Protein AF-A0A0D8XAH0-F1 (afdb_monomer_lite)

Secondary structure (DSSP, 8-state):
-EEEE---SS--HHHHHHHHH-SEEEEEEETT-HHHHHHHHTTHHHHHT-TTS-EEEEEE-S------------------------S---------HHHHHHHHHHHHHHHHHHHHHHHHHHH-TTEEEEEE-TTS---HHHHHHHHHHHHHHHHHHHHHHHHHHHHHTTSS----------------------------PEEEEEE-

pLDDT: mean 71.22, std 20.68, range [33.22, 94.81]

Structure (mmCIF, N/CA/C/O backbone):
data_AF-A0A0D8XAH0-F1
#
_entry.id   AF-A0A0D8XAH0-F1
#
loop_
_atom_site.group_PDB
_atom_site.id
_atom_site.type_symbol
_atom_site.label_atom_id
_atom_site.label_alt_id
_atom_site.label_comp_id
_atom_site.label_asym_id
_atom_site.label_entity_id
_atom_site.label_seq_id
_atom_site.pdbx_PDB_ins_code
_atom_site.Cartn_x
_atom_site.Cartn_y
_atom_site.Cartn_z
_atom_site.occupancy
_atom_site.B_iso_or_equiv
_atom_site.auth_seq_id
_atom_site.auth_comp_id
_atom_site.auth_asym_id
_atom_site.auth_atom_id
_atom_site.pdbx_PDB_model_num
ATOM 1 N N . MET A 1 1 ? -9.488 -14.985 10.250 1.00 76.44 1 MET A N 1
ATOM 2 C CA . MET A 1 1 ? -9.512 -15.114 8.773 1.00 76.44 1 MET A CA 1
ATOM 3 C C . MET A 1 1 ? -9.290 -13.726 8.185 1.00 76.44 1 MET A C 1
ATOM 5 O O . MET A 1 1 ? -9.798 -12.781 8.774 1.00 76.44 1 MET A O 1
ATOM 9 N N . LEU A 1 2 ? -8.493 -13.575 7.124 1.00 85.94 2 LEU A N 1
ATOM 10 C CA . LEU A 1 2 ? -8.283 -12.280 6.461 1.00 85.94 2 LEU A CA 1
ATOM 11 C C . LEU A 1 2 ? -9.232 -12.158 5.266 1.00 85.94 2 LEU A C 1
ATOM 13 O O . LEU A 1 2 ? -9.410 -13.122 4.528 1.00 85.94 2 LEU A O 1
ATOM 17 N N . GLU A 1 3 ? -9.839 -10.991 5.102 1.00 89.94 3 GLU A N 1
ATOM 18 C CA . GLU A 1 3 ? -10.652 -10.631 3.941 1.00 89.94 3 GLU A CA 1
ATOM 19 C C . GLU A 1 3 ? -9.976 -9.448 3.252 1.00 89.94 3 GLU A C 1
ATOM 21 O O . GLU A 1 3 ? -9.801 -8.402 3.876 1.00 89.94 3 GLU A O 1
ATOM 26 N N . PHE A 1 4 ? -9.567 -9.624 1.998 1.00 89.69 4 PHE A N 1
ATOM 27 C CA . PHE A 1 4 ? -8.935 -8.574 1.204 1.00 89.69 4 PHE A CA 1
ATOM 28 C C . PHE A 1 4 ? -9.983 -7.885 0.334 1.00 89.69 4 PHE A C 1
ATOM 30 O O . PHE A 1 4 ? -10.864 -8.535 -0.228 1.00 89.69 4 PHE A O 1
ATOM 37 N N . THR A 1 5 ? -9.915 -6.563 0.242 1.00 90.88 5 THR A N 1
ATOM 38 C CA . THR A 1 5 ? -10.800 -5.769 -0.611 1.00 90.88 5 THR A CA 1
ATOM 39 C C . THR A 1 5 ? -9.984 -4.705 -1.316 1.00 90.88 5 THR A C 1
ATOM 41 O O . THR A 1 5 ? -9.283 -3.942 -0.651 1.00 90.88 5 THR A O 1
ATOM 44 N N . ASP A 1 6 ? -10.132 -4.631 -2.636 1.00 91.19 6 ASP A N 1
ATOM 45 C CA . ASP A 1 6 ? -9.548 -3.578 -3.456 1.00 91.19 6 ASP A CA 1
ATOM 46 C C . ASP A 1 6 ? -10.643 -2.652 -4.005 1.00 91.19 6 ASP A C 1
ATOM 48 O O . ASP A 1 6 ? -11.434 -3.065 -4.857 1.00 91.19 6 ASP A O 1
ATOM 52 N N . PRO A 1 7 ? -10.764 -1.420 -3.479 1.00 88.00 7 PRO A N 1
ATOM 53 C CA . PRO A 1 7 ? -11.704 -0.436 -3.998 1.00 88.00 7 PRO A CA 1
ATOM 54 C C . PRO A 1 7 ? -11.197 0.329 -5.234 1.00 88.00 7 PRO A C 1
ATOM 56 O O . PRO A 1 7 ? -11.950 1.142 -5.779 1.00 88.00 7 PRO A O 1
ATOM 59 N N . GLY A 1 8 ? -9.943 0.125 -5.640 1.00 87.81 8 GLY A N 1
ATOM 60 C CA . GLY A 1 8 ? -9.269 0.849 -6.709 1.00 87.81 8 GLY A CA 1
ATOM 61 C C . GLY A 1 8 ? -8.897 2.299 -6.370 1.00 87.81 8 GLY A C 1
ATOM 62 O O . GLY A 1 8 ? -9.165 2.833 -5.288 1.00 87.81 8 GLY A O 1
ATOM 63 N N . LEU A 1 9 ? -8.292 2.965 -7.357 1.00 85.38 9 LEU A N 1
ATOM 64 C CA . LEU A 1 9 ? -7.761 4.330 -7.247 1.00 85.38 9 LEU A CA 1
ATOM 65 C C . LEU A 1 9 ? -8.795 5.431 -7.519 1.00 85.38 9 LEU A C 1
ATOM 67 O O . LEU A 1 9 ? -8.534 6.599 -7.246 1.00 85.38 9 LEU A O 1
ATOM 71 N N . SER A 1 10 ? -9.981 5.109 -8.038 1.00 85.62 10 SER A N 1
ATOM 72 C CA . SER A 1 10 ? -11.004 6.121 -8.334 1.00 85.62 10 SER A CA 1
ATOM 73 C C . SER A 1 10 ? -11.645 6.680 -7.062 1.00 85.62 10 SER A C 1
ATOM 75 O O . SER A 1 10 ? -12.028 5.929 -6.163 1.00 85.62 10 SER A O 1
ATOM 77 N N . ARG A 1 11 ? -11.824 8.008 -6.998 1.00 84.62 11 ARG A N 1
ATOM 78 C CA . ARG A 1 11 ? -12.497 8.683 -5.875 1.00 84.62 11 ARG A CA 1
ATOM 79 C C . ARG A 1 11 ? -13.990 8.379 -5.880 1.00 84.62 11 ARG A C 1
ATOM 81 O O . ARG A 1 11 ? -14.790 9.107 -6.457 1.00 84.62 11 ARG A O 1
ATOM 88 N N . THR A 1 12 ? -14.353 7.279 -5.231 1.00 86.12 12 THR A N 1
ATOM 89 C CA . THR A 1 12 ? -15.733 6.813 -5.090 1.00 86.12 12 THR A CA 1
ATOM 90 C C . THR A 1 12 ? -16.115 6.705 -3.618 1.00 86.12 12 THR A C 1
ATOM 92 O O . THR A 1 12 ? -15.276 6.435 -2.758 1.00 86.12 12 THR A O 1
ATOM 95 N N . GLY A 1 13 ? -17.411 6.830 -3.316 1.00 85.88 13 GLY A N 1
ATOM 96 C CA . GLY A 1 13 ? -17.909 6.565 -1.962 1.00 85.88 13 GLY A CA 1
ATOM 97 C C . GLY A 1 13 ? -17.633 5.125 -1.502 1.00 85.88 13 GLY A C 1
ATOM 98 O O . GLY A 1 13 ? -17.452 4.881 -0.312 1.00 85.88 13 GLY A O 1
ATOM 99 N N . GLY A 1 14 ? -17.535 4.173 -2.438 1.00 87.19 14 GLY A N 1
ATOM 100 C CA . GLY A 1 14 ? -17.134 2.794 -2.151 1.00 87.19 14 GLY A CA 1
ATOM 101 C C . GLY A 1 14 ? -15.717 2.704 -1.581 1.00 87.19 14 GLY A C 1
ATOM 102 O O . GLY A 1 14 ? -15.515 2.031 -0.570 1.00 87.19 14 GLY A O 1
ATOM 103 N N . ARG A 1 15 ? -14.768 3.449 -2.161 1.00 89.06 15 ARG A N 1
ATOM 104 C CA . ARG A 1 15 ? -13.378 3.528 -1.693 1.00 89.06 15 ARG A CA 1
ATOM 105 C C . ARG A 1 15 ? -13.271 4.062 -0.281 1.00 89.06 15 ARG A C 1
ATOM 107 O O . ARG A 1 15 ? -12.693 3.401 0.581 1.00 89.06 15 ARG A O 1
ATOM 114 N N . GLU A 1 16 ? -13.901 5.201 -0.015 1.00 87.81 16 GLU A N 1
ATOM 115 C CA . GLU A 1 16 ? -13.926 5.761 1.334 1.00 87.81 16 GLU A CA 1
ATOM 116 C C . GLU A 1 16 ? -14.496 4.764 2.347 1.00 87.81 16 GLU A C 1
ATOM 118 O O . GLU A 1 16 ? -13.976 4.623 3.453 1.00 87.81 16 GLU A O 1
ATOM 123 N N . MET A 1 17 ? -15.563 4.049 1.981 1.00 87.31 17 MET A N 1
ATOM 124 C CA . MET A 1 17 ? -16.203 3.074 2.862 1.00 87.31 17 MET A CA 1
ATOM 125 C C . MET A 1 17 ? -15.346 1.826 3.090 1.00 87.31 17 MET A C 1
ATOM 127 O O . MET A 1 17 ? -15.331 1.314 4.213 1.00 87.31 17 MET A O 1
ATOM 131 N N . ALA A 1 18 ? -14.620 1.351 2.077 1.00 89.38 18 ALA A N 1
ATOM 132 C CA . ALA A 1 18 ? -13.669 0.250 2.207 1.00 89.38 18 ALA A CA 1
ATOM 133 C C . ALA A 1 18 ? -12.524 0.631 3.158 1.00 89.38 18 ALA A C 1
ATOM 135 O O . ALA A 1 18 ? -12.297 -0.060 4.155 1.00 89.38 18 ALA A O 1
ATOM 136 N N . ILE A 1 19 ? -11.907 1.799 2.940 1.00 88.75 19 ILE A N 1
ATOM 137 C CA . ILE A 1 19 ? -10.852 2.338 3.808 1.00 88.75 19 ILE A CA 1
ATOM 138 C C . ILE A 1 19 ? -11.380 2.523 5.233 1.00 88.75 19 ILE A C 1
ATOM 140 O O . ILE A 1 19 ? -10.748 2.071 6.187 1.00 88.75 19 ILE A O 1
ATOM 144 N N . LYS A 1 20 ? -12.576 3.103 5.418 1.00 87.31 20 LYS A N 1
ATOM 145 C CA . LYS A 1 20 ? -13.205 3.306 6.739 1.00 87.31 20 LYS A CA 1
ATOM 146 C C . LYS A 1 20 ? -13.470 1.991 7.477 1.00 87.31 20 LYS A C 1
ATOM 148 O O . LYS A 1 20 ? -13.306 1.944 8.696 1.00 87.31 20 LYS A O 1
ATOM 153 N N . ARG A 1 21 ? -13.819 0.910 6.776 1.00 87.94 21 ARG A N 1
ATOM 154 C CA . ARG A 1 21 ? -14.158 -0.393 7.382 1.00 87.94 21 ARG A CA 1
ATOM 155 C C . ARG A 1 21 ? -12.976 -1.336 7.594 1.00 87.94 21 ARG A C 1
ATOM 157 O O . ARG A 1 21 ? -13.143 -2.317 8.310 1.00 87.94 21 ARG A O 1
ATOM 164 N N . ALA A 1 22 ? -11.824 -1.061 6.994 1.00 90.50 22 ALA A N 1
ATOM 165 C CA . ALA A 1 22 ? -10.663 -1.936 7.102 1.00 90.50 22 ALA A CA 1
ATOM 166 C C . ALA A 1 22 ? -10.017 -1.926 8.501 1.00 90.50 22 ALA A C 1
ATOM 168 O O . ALA A 1 22 ? -10.048 -0.932 9.220 1.00 90.50 22 ALA A O 1
ATOM 169 N N . ASP A 1 23 ? -9.401 -3.027 8.898 1.00 90.62 23 ASP A N 1
ATOM 170 C CA . ASP A 1 23 ? -8.561 -3.117 10.092 1.00 90.62 23 ASP A CA 1
ATOM 171 C C . ASP A 1 23 ? -7.092 -2.780 9.793 1.00 90.62 23 ASP A C 1
ATOM 173 O O . ASP A 1 23 ? -6.336 -2.491 10.718 1.00 90.62 23 ASP A O 1
ATOM 177 N N . LEU A 1 24 ? -6.693 -2.817 8.518 1.00 92.12 24 LEU A N 1
ATOM 178 C CA . LEU A 1 24 ? -5.374 -2.446 8.005 1.00 92.12 24 LEU A CA 1
ATOM 179 C C . LEU A 1 24 ? -5.494 -2.014 6.537 1.00 92.12 24 LEU A C 1
ATOM 181 O O . LEU A 1 24 ? -6.322 -2.566 5.810 1.00 92.12 24 LEU A O 1
ATOM 185 N N . ALA A 1 25 ? -4.660 -1.071 6.093 1.00 93.00 25 ALA A N 1
ATOM 186 C CA . ALA A 1 25 ? -4.507 -0.759 4.672 1.00 93.00 25 ALA A CA 1
ATOM 187 C C . ALA A 1 25 ? -3.089 -1.059 4.172 1.00 93.00 25 ALA A C 1
ATOM 189 O O . ALA A 1 25 ? -2.100 -0.746 4.839 1.00 93.00 25 ALA A O 1
ATOM 190 N N . LEU A 1 26 ? -3.025 -1.668 2.992 1.00 94.12 26 LEU A N 1
ATOM 191 C CA . LEU A 1 26 ? -1.829 -1.913 2.202 1.00 94.12 26 LEU A CA 1
ATOM 192 C C . LEU A 1 26 ? -1.935 -1.069 0.933 1.00 94.12 26 LEU A C 1
ATOM 194 O O . LEU A 1 26 ? -2.906 -1.198 0.188 1.00 94.12 26 LEU A O 1
ATOM 198 N N . LEU A 1 27 ? -0.953 -0.208 0.709 1.00 93.88 27 LEU A N 1
ATOM 199 C CA . LEU A 1 27 ? -0.839 0.614 -0.488 1.00 93.88 27 LEU A CA 1
ATOM 200 C C . LEU A 1 27 ? 0.337 0.085 -1.300 1.00 93.88 27 LEU A C 1
ATOM 202 O O . LEU A 1 27 ? 1.438 0.037 -0.763 1.00 93.88 27 LEU A O 1
ATOM 206 N N . PHE A 1 28 ? 0.124 -0.316 -2.545 1.00 93.38 28 PHE A N 1
ATOM 207 C CA . PHE A 1 28 ? 1.161 -0.862 -3.414 1.00 93.38 28 PHE A CA 1
ATOM 208 C C . PHE A 1 28 ? 1.472 0.114 -4.538 1.00 93.38 28 PHE A C 1
ATOM 210 O O . PHE A 1 28 ? 0.568 0.703 -5.119 1.00 93.38 28 PHE A O 1
ATOM 217 N N . TYR A 1 29 ? 2.752 0.275 -4.842 1.00 93.44 29 TYR A N 1
ATOM 218 C CA . TYR A 1 29 ? 3.205 0.994 -6.025 1.00 93.44 29 TYR A CA 1
ATOM 219 C C . TYR A 1 29 ? 4.462 0.331 -6.582 1.00 93.44 29 TYR A C 1
ATOM 221 O O . TYR A 1 29 ? 5.189 -0.346 -5.851 1.00 93.44 29 TYR A O 1
ATOM 229 N N . SER A 1 30 ? 4.729 0.541 -7.868 1.00 91.12 30 SER A N 1
ATOM 230 C CA . SER A 1 30 ? 5.942 0.043 -8.512 1.00 91.12 30 SER A CA 1
ATOM 231 C C . SER A 1 30 ? 7.066 1.065 -8.375 1.00 91.12 30 SER A C 1
ATOM 233 O O . SER A 1 30 ? 6.877 2.248 -8.669 1.00 91.12 30 SER A O 1
ATOM 235 N N . ALA A 1 31 ? 8.260 0.610 -7.993 1.00 90.00 31 ALA A N 1
ATOM 236 C CA . ALA A 1 31 ? 9.471 1.424 -8.021 1.00 90.00 31 ALA A CA 1
ATOM 237 C C . ALA A 1 31 ? 9.746 1.965 -9.432 1.00 90.00 31 ALA A C 1
ATOM 239 O O . ALA A 1 31 ? 10.256 3.066 -9.586 1.00 90.00 31 ALA A O 1
ATOM 240 N N . LEU A 1 32 ? 9.368 1.224 -10.472 1.00 86.12 32 LEU A N 1
ATOM 241 C CA . LEU A 1 32 ? 9.659 1.580 -11.860 1.00 86.12 32 LEU A CA 1
ATOM 242 C C . LEU A 1 32 ? 8.687 2.608 -12.443 1.00 86.12 32 LEU A C 1
ATOM 244 O O . LEU A 1 32 ? 8.928 3.133 -13.526 1.00 86.12 32 LEU A O 1
ATOM 248 N N . SER A 1 33 ? 7.593 2.906 -11.739 1.00 86.38 33 SER A N 1
ATOM 249 C CA . SER A 1 33 ? 6.578 3.852 -12.189 1.00 86.38 33 SER A CA 1
ATOM 250 C C . SER A 1 33 ? 6.285 4.871 -11.100 1.00 86.38 33 SER A C 1
ATOM 252 O O . SER A 1 33 ? 5.434 4.663 -10.233 1.00 86.38 33 SER A O 1
ATOM 254 N N . LEU A 1 34 ? 6.935 6.033 -11.175 1.00 88.12 34 LEU A N 1
ATOM 255 C CA . LEU A 1 34 ? 6.660 7.137 -10.251 1.00 88.12 34 LEU A CA 1
ATOM 256 C C . LEU A 1 34 ? 5.190 7.594 -10.311 1.00 88.12 34 LEU A C 1
ATOM 258 O O . LEU A 1 34 ? 4.616 8.017 -9.309 1.00 88.12 34 LEU A O 1
ATOM 262 N N . SER A 1 35 ? 4.550 7.443 -11.472 1.00 88.75 35 SER A N 1
ATOM 263 C CA . SER A 1 35 ? 3.118 7.692 -11.656 1.00 88.75 35 SER A CA 1
ATOM 264 C C . SER A 1 35 ? 2.258 6.861 -10.701 1.00 88.75 35 SER A C 1
ATOM 266 O O . SER A 1 35 ? 1.300 7.389 -10.141 1.00 88.75 35 SER A O 1
ATOM 268 N N . SER A 1 36 ? 2.621 5.595 -10.452 1.00 90.19 36 SER A N 1
ATOM 269 C CA . SER A 1 36 ? 1.893 4.735 -9.507 1.00 90.19 36 SER A CA 1
ATOM 270 C C . SER A 1 36 ? 1.932 5.290 -8.076 1.00 90.19 36 SER A C 1
ATOM 272 O O . SER A 1 36 ? 0.898 5.366 -7.410 1.00 90.19 36 SER A O 1
ATOM 274 N N . LEU A 1 37 ? 3.080 5.823 -7.640 1.00 91.81 37 LEU A N 1
ATOM 275 C CA . LEU A 1 37 ? 3.198 6.521 -6.358 1.00 91.81 37 LEU A CA 1
ATOM 276 C C . LEU A 1 37 ? 2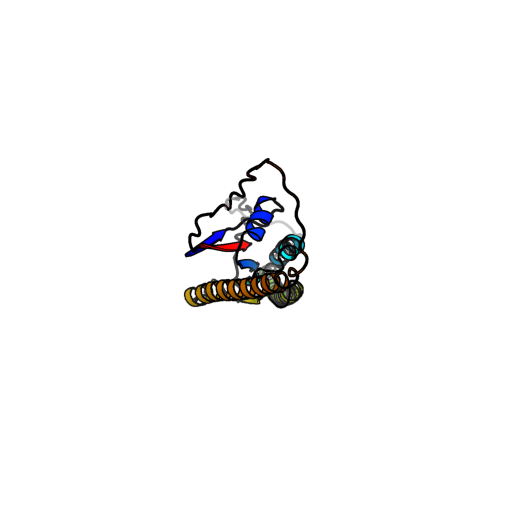.335 7.792 -6.323 1.00 91.81 37 LEU A C 1
ATOM 278 O O . LEU A 1 37 ? 1.637 8.043 -5.339 1.00 91.81 37 LEU A O 1
ATOM 282 N N . HIS A 1 38 ? 2.345 8.591 -7.392 1.00 92.00 38 HIS A N 1
ATOM 283 C CA . HIS A 1 38 ? 1.518 9.797 -7.477 1.00 92.00 38 HIS A CA 1
ATOM 284 C C . HIS A 1 38 ? 0.017 9.491 -7.441 1.00 92.00 38 HIS A C 1
ATOM 286 O O . HIS A 1 38 ? -0.743 10.231 -6.813 1.00 92.00 38 HIS A O 1
ATOM 292 N N . HIS A 1 39 ? -0.428 8.386 -8.043 1.00 90.75 39 HIS A N 1
ATOM 293 C CA . HIS A 1 39 ? -1.819 7.954 -7.939 1.00 90.75 39 HIS A CA 1
ATOM 294 C C . HIS A 1 39 ? -2.202 7.622 -6.496 1.00 90.75 39 HIS A C 1
ATOM 296 O O . HIS A 1 39 ? -3.249 8.078 -6.028 1.00 90.75 39 HIS A O 1
ATOM 302 N N . LEU A 1 40 ? -1.342 6.921 -5.752 1.00 91.31 40 LEU A N 1
ATOM 303 C CA . LEU A 1 40 ? -1.576 6.666 -4.330 1.00 91.31 40 LEU A CA 1
ATOM 304 C C . LEU A 1 40 ? -1.608 7.951 -3.495 1.00 91.31 40 LEU A C 1
ATOM 306 O O . LEU A 1 40 ? -2.406 8.055 -2.565 1.00 91.31 40 LEU A O 1
ATOM 310 N N . GLN A 1 41 ? -0.793 8.954 -3.826 1.00 91.69 41 GLN A N 1
ATOM 311 C CA . GLN A 1 41 ? -0.783 10.236 -3.110 1.00 91.69 41 GLN A CA 1
ATOM 312 C C . GLN A 1 41 ? -2.139 10.955 -3.155 1.00 91.69 41 GLN A C 1
ATOM 314 O O . GLN A 1 41 ? -2.477 11.679 -2.217 1.00 91.69 41 GLN A O 1
ATOM 319 N N . THR A 1 42 ? -2.969 10.700 -4.174 1.00 90.12 42 THR A N 1
ATOM 320 C CA . THR A 1 42 ? -4.346 11.228 -4.234 1.00 90.12 42 THR A CA 1
ATOM 321 C C . THR A 1 42 ? -5.253 10.697 -3.116 1.00 90.12 42 THR A C 1
ATOM 323 O O . THR A 1 42 ? -6.281 11.300 -2.812 1.00 90.12 42 THR A O 1
ATOM 326 N N . LEU A 1 43 ? -4.870 9.590 -2.471 1.00 88.12 43 LEU A N 1
ATOM 327 C CA . LEU A 1 43 ? -5.598 8.963 -1.366 1.00 88.12 43 LEU A CA 1
ATOM 328 C C . LEU A 1 43 ? -5.322 9.629 -0.018 1.00 88.12 43 LEU A C 1
ATOM 330 O O . LEU A 1 43 ? -5.941 9.255 0.975 1.00 88.12 43 LEU A O 1
ATOM 334 N N . LYS A 1 44 ? -4.400 10.597 0.041 1.00 88.75 44 LYS A N 1
ATOM 335 C CA . LYS A 1 44 ? -3.977 11.241 1.289 1.00 88.75 44 LYS A CA 1
ATOM 336 C C . LYS A 1 44 ? -5.164 11.741 2.120 1.00 88.75 44 LYS A C 1
ATOM 338 O O . LYS A 1 44 ? -5.234 11.427 3.303 1.00 88.75 44 LYS A O 1
ATOM 343 N N . GLU A 1 45 ? -6.130 12.415 1.493 1.00 87.19 45 GLU A N 1
ATOM 344 C CA . GLU A 1 45 ? -7.348 12.899 2.167 1.00 87.19 45 GLU A CA 1
ATOM 345 C C . GLU A 1 45 ? -8.163 11.753 2.798 1.00 87.19 45 GLU A C 1
ATOM 347 O O . GLU A 1 45 ? -8.637 11.862 3.930 1.00 87.19 45 GLU A O 1
ATOM 352 N N . ASP A 1 46 ? -8.297 10.626 2.093 1.00 86.31 46 ASP A N 1
ATOM 353 C CA . ASP A 1 46 ? -9.073 9.472 2.561 1.00 86.31 46 ASP A CA 1
ATOM 354 C C . ASP A 1 46 ? -8.384 8.749 3.728 1.00 86.31 46 ASP A C 1
ATOM 356 O O . ASP A 1 46 ? -9.051 8.224 4.625 1.00 86.31 46 ASP A O 1
ATOM 360 N N . LEU A 1 47 ? -7.049 8.735 3.725 1.00 86.88 47 LEU A N 1
ATOM 361 C CA . LEU A 1 47 ? -6.218 8.115 4.756 1.00 86.88 47 LEU A CA 1
ATOM 362 C C . LEU A 1 47 ? -6.134 8.981 6.021 1.00 86.88 47 LEU A C 1
ATOM 364 O O . LEU A 1 47 ? -6.227 8.452 7.130 1.00 86.88 47 LEU A O 1
ATOM 368 N N . GLU A 1 48 ? -6.043 10.305 5.876 1.00 82.69 48 GLU A N 1
ATOM 369 C CA . GLU A 1 48 ? -6.029 11.256 6.998 1.00 82.69 48 GLU A CA 1
ATOM 370 C C . GLU A 1 48 ? -7.316 11.196 7.831 1.00 82.69 48 GLU A C 1
ATOM 372 O O . GLU A 1 48 ? -7.280 11.328 9.057 1.00 82.69 48 GLU A O 1
ATOM 377 N N . MET A 1 49 ? -8.458 10.898 7.200 1.00 73.62 49 MET A N 1
ATOM 378 C CA . MET A 1 49 ? -9.726 10.693 7.907 1.00 73.62 49 MET A CA 1
ATOM 379 C C . MET A 1 49 ? -9.700 9.500 8.882 1.00 73.62 49 MET A C 1
ATOM 381 O O . MET A 1 49 ? -10.605 9.372 9.714 1.00 73.62 49 MET A O 1
ATOM 385 N N . LYS A 1 50 ? -8.685 8.625 8.823 1.00 72.12 50 LYS A N 1
ATOM 386 C CA . LYS A 1 50 ? -8.607 7.407 9.634 1.00 72.12 50 LYS A CA 1
ATOM 387 C C . LYS A 1 50 ? -7.298 7.276 10.418 1.00 72.12 50 LYS A C 1
ATOM 389 O O . LYS A 1 50 ? -6.477 6.400 10.182 1.00 72.12 50 LYS A O 1
ATOM 394 N N . ILE A 1 51 ? -7.206 8.049 11.496 1.00 66.38 51 ILE A N 1
ATOM 395 C CA . ILE A 1 51 ? -6.046 8.124 12.410 1.00 66.38 51 ILE A CA 1
ATOM 396 C C . ILE A 1 51 ? -5.761 6.809 13.188 1.00 66.38 51 ILE A C 1
ATOM 398 O O . ILE A 1 51 ? -4.730 6.669 13.842 1.00 66.38 51 ILE A O 1
ATOM 402 N N . HIS A 1 52 ? -6.660 5.818 13.172 1.00 75.12 52 HIS A N 1
ATOM 403 C CA . HIS A 1 52 ? -6.608 4.665 14.091 1.00 75.12 52 HIS A CA 1
ATOM 404 C C . HIS A 1 52 ? -6.429 3.297 13.426 1.00 75.12 52 HIS A C 1
ATOM 406 O O . HIS A 1 52 ? -6.812 2.282 14.016 1.00 75.12 52 HIS A O 1
ATOM 412 N N . MET A 1 53 ? -5.853 3.258 12.227 1.00 86.69 53 MET A N 1
ATOM 413 C CA . MET A 1 53 ? -5.613 2.026 11.481 1.00 86.69 53 MET A CA 1
ATOM 414 C C . MET A 1 53 ? -4.130 1.905 11.094 1.00 86.69 53 MET A C 1
ATOM 416 O O . MET A 1 53 ? -3.562 2.900 10.648 1.00 86.69 53 MET A O 1
ATOM 420 N N . PRO A 1 54 ? -3.501 0.723 11.239 1.00 90.62 54 PRO A N 1
ATOM 421 C CA . PRO A 1 54 ? -2.175 0.478 10.684 1.00 90.62 54 PRO A CA 1
ATOM 422 C C . PRO A 1 54 ? -2.174 0.670 9.168 1.00 90.62 54 PRO A C 1
ATOM 424 O O . PRO A 1 54 ? -3.065 0.174 8.469 1.00 90.62 54 PRO A O 1
ATOM 427 N N . LEU A 1 55 ? -1.139 1.344 8.679 1.00 92.75 55 LEU A N 1
ATOM 428 C CA . LEU A 1 55 ? -0.910 1.584 7.263 1.00 92.75 55 LEU A CA 1
ATOM 429 C C . LEU A 1 55 ? 0.431 0.977 6.863 1.00 92.75 55 LEU A C 1
ATOM 431 O O . LEU A 1 55 ? 1.409 1.094 7.603 1.00 92.75 55 LEU A O 1
ATOM 435 N N . ARG A 1 56 ? 0.483 0.330 5.700 1.00 94.12 56 ARG A N 1
ATOM 436 C CA . ARG A 1 56 ? 1.748 -0.089 5.096 1.00 94.12 56 ARG A CA 1
ATOM 437 C C . ARG A 1 56 ? 1.814 0.382 3.658 1.00 94.12 56 ARG A C 1
ATOM 439 O O . ARG A 1 56 ? 0.877 0.149 2.897 1.00 94.12 56 ARG A O 1
ATOM 446 N N . LEU A 1 57 ? 2.924 1.012 3.311 1.00 94.81 57 LEU A N 1
ATOM 447 C CA . LEU A 1 57 ? 3.257 1.380 1.947 1.00 94.81 57 LEU A CA 1
ATOM 448 C C . LEU A 1 57 ? 4.272 0.369 1.419 1.00 94.81 57 LEU A C 1
ATOM 450 O O . LEU A 1 57 ? 5.362 0.235 1.970 1.00 94.81 57 LEU A O 1
ATOM 454 N N . VAL A 1 58 ? 3.888 -0.348 0.375 1.00 94.12 58 VAL A N 1
ATOM 455 C CA . VAL A 1 58 ? 4.646 -1.421 -0.251 1.00 94.12 58 VAL A CA 1
ATOM 456 C C . VAL A 1 58 ? 5.137 -0.939 -1.611 1.00 94.12 58 VAL A C 1
ATOM 458 O O . VAL A 1 58 ? 4.346 -0.563 -2.471 1.00 94.12 58 VAL A O 1
ATOM 461 N N . CYS A 1 59 ? 6.450 -0.937 -1.784 1.00 93.50 59 CYS A N 1
ATOM 462 C CA . CYS A 1 59 ? 7.128 -0.659 -3.037 1.00 93.50 59 CYS A CA 1
ATOM 463 C C . CYS A 1 59 ? 7.542 -1.986 -3.668 1.00 93.50 59 CYS A C 1
ATOM 465 O O . CYS A 1 59 ? 8.348 -2.702 -3.072 1.00 93.50 59 CYS A O 1
ATOM 467 N N . ASP A 1 60 ? 6.998 -2.313 -4.837 1.00 92.25 60 ASP A N 1
ATOM 468 C CA . ASP A 1 60 ? 7.459 -3.453 -5.625 1.00 92.25 60 ASP A CA 1
ATOM 469 C C . ASP A 1 60 ? 8.586 -3.010 -6.564 1.00 92.25 60 ASP A C 1
ATOM 471 O O . ASP A 1 60 ? 8.394 -2.114 -7.388 1.00 92.25 60 ASP A O 1
ATOM 475 N N . ILE A 1 61 ? 9.770 -3.600 -6.412 1.00 89.69 61 ILE A N 1
ATOM 476 C CA . ILE A 1 61 ? 10.947 -3.295 -7.242 1.00 89.69 61 ILE A CA 1
ATOM 477 C C . ILE A 1 61 ? 10.992 -4.093 -8.542 1.00 89.69 61 ILE A C 1
ATOM 479 O O . ILE A 1 61 ? 11.880 -3.862 -9.362 1.00 89.69 61 ILE A O 1
ATOM 483 N N . ASP A 1 62 ? 10.058 -5.015 -8.742 1.00 84.69 62 ASP A N 1
ATOM 484 C CA . ASP A 1 62 ? 10.077 -5.861 -9.919 1.00 84.69 62 ASP A CA 1
ATOM 485 C C . ASP A 1 62 ? 9.648 -5.158 -11.201 1.00 84.69 62 ASP A C 1
ATOM 487 O O . ASP A 1 62 ? 8.765 -4.297 -11.232 1.00 84.69 62 ASP A O 1
ATOM 491 N N . GLU A 1 63 ? 10.273 -5.603 -12.291 1.00 65.31 63 GLU A N 1
ATOM 492 C CA . GLU A 1 63 ? 9.927 -5.223 -13.651 1.00 65.31 63 GLU A CA 1
ATOM 493 C C . GLU A 1 63 ? 8.656 -5.939 -14.084 1.00 65.31 63 GLU A C 1
ATOM 495 O O . GLU A 1 63 ? 8.677 -7.045 -14.625 1.00 65.31 63 GLU A O 1
ATOM 500 N N . VAL A 1 64 ? 7.522 -5.282 -13.844 1.00 59.69 64 VAL A N 1
ATOM 501 C CA 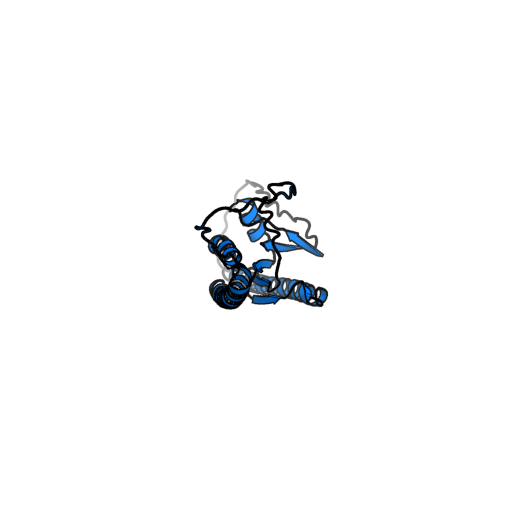. VAL A 1 64 ? 6.320 -5.563 -14.619 1.00 59.69 64 VAL A CA 1
ATOM 502 C C . VAL A 1 64 ? 6.608 -5.026 -16.013 1.00 59.69 64 VAL A C 1
ATOM 504 O O . VAL A 1 64 ? 6.568 -3.819 -16.249 1.00 59.69 64 VAL A O 1
ATOM 507 N N . ILE A 1 65 ? 6.958 -5.927 -16.930 1.00 54.03 65 ILE A N 1
ATOM 508 C CA . ILE A 1 65 ? 6.841 -5.653 -18.358 1.00 54.03 65 ILE A CA 1
ATOM 509 C C . ILE A 1 65 ? 5.341 -5.470 -18.574 1.00 54.03 65 ILE A C 1
ATOM 511 O O . ILE A 1 65 ? 4.608 -6.436 -18.773 1.00 54.03 65 ILE A O 1
ATOM 515 N N . GLU A 1 66 ? 4.855 -4.241 -18.427 1.00 49.19 66 GLU A N 1
ATOM 516 C CA . GLU A 1 66 ? 3.621 -3.872 -19.089 1.00 49.19 66 GLU A CA 1
ATOM 517 C C . GLU A 1 66 ? 3.939 -4.069 -20.566 1.00 49.19 66 GLU A C 1
ATOM 519 O O . GLU A 1 66 ? 4.747 -3.338 -21.148 1.00 49.19 66 GLU A O 1
ATOM 524 N N . ASP A 1 67 ? 3.401 -5.150 -21.131 1.00 43.66 67 ASP A N 1
ATOM 525 C CA . ASP A 1 67 ? 3.250 -5.283 -22.565 1.00 43.66 67 ASP A CA 1
ATOM 526 C C . ASP A 1 67 ? 2.435 -4.059 -22.977 1.00 43.66 67 ASP A C 1
ATOM 528 O O . ASP A 1 67 ? 1.204 -4.074 -22.971 1.00 43.66 67 ASP A O 1
ATOM 532 N N . GLU A 1 68 ? 3.122 -2.951 -23.255 1.00 48.22 68 GLU A N 1
ATOM 533 C CA . GLU A 1 68 ? 2.553 -1.880 -24.037 1.00 48.22 68 GLU A CA 1
ATOM 534 C C . GLU A 1 68 ? 2.230 -2.535 -25.372 1.00 48.22 68 GLU A C 1
ATOM 536 O O . GLU A 1 68 ? 3.076 -2.692 -26.257 1.00 48.22 68 GLU A O 1
ATOM 541 N N . GLU A 1 69 ? 0.988 -3.003 -25.458 1.00 48.62 69 GLU A N 1
ATOM 542 C CA . GLU A 1 69 ? 0.280 -3.398 -26.655 1.00 48.62 69 GLU A CA 1
ATOM 543 C C . GLU A 1 69 ? 0.103 -2.133 -27.503 1.00 48.62 69 GLU A C 1
ATOM 545 O O . GLU A 1 69 ? -0.996 -1.662 -27.780 1.00 48.62 69 GLU A O 1
ATOM 550 N N . ASP A 1 70 ? 1.225 -1.546 -27.912 1.00 44.25 70 ASP A N 1
ATOM 551 C CA . ASP A 1 70 ? 1.274 -0.559 -28.963 1.00 44.25 70 ASP A CA 1
ATOM 552 C C . ASP A 1 70 ? 1.141 -1.367 -30.255 1.00 44.25 70 ASP A C 1
ATOM 554 O O . ASP A 1 70 ? 2.102 -1.823 -30.886 1.00 44.25 70 ASP A O 1
ATOM 558 N N . GLY A 1 71 ? -0.125 -1.657 -30.565 1.00 48.75 71 GLY A N 1
ATOM 559 C CA . GLY A 1 71 ? -0.598 -2.264 -31.792 1.00 48.75 71 GLY A CA 1
ATOM 560 C C . GLY A 1 71 ? -0.068 -1.496 -32.997 1.00 48.75 71 GLY A C 1
ATOM 561 O O . GLY A 1 71 ? -0.699 -0.581 -33.514 1.00 48.75 71 GLY A O 1
ATOM 562 N N . GLY A 1 72 ? 1.108 -1.908 -33.456 1.00 42.69 72 GLY A N 1
ATOM 563 C CA . GLY A 1 72 ? 1.800 -1.353 -34.609 1.00 42.69 72 GLY A CA 1
ATOM 564 C C . GLY A 1 72 ? 2.348 -2.426 -35.542 1.00 42.69 72 GLY A C 1
ATOM 565 O O . GLY A 1 72 ? 3.265 -2.145 -36.306 1.00 42.69 72 GLY A O 1
ATOM 566 N N . SER A 1 73 ? 1.802 -3.648 -35.523 1.00 44.50 73 SER A N 1
ATOM 567 C CA . SER A 1 73 ? 2.007 -4.610 -36.614 1.00 44.50 73 SER A CA 1
ATOM 568 C C . SER A 1 73 ? 1.157 -4.183 -37.813 1.00 44.50 73 SER A C 1
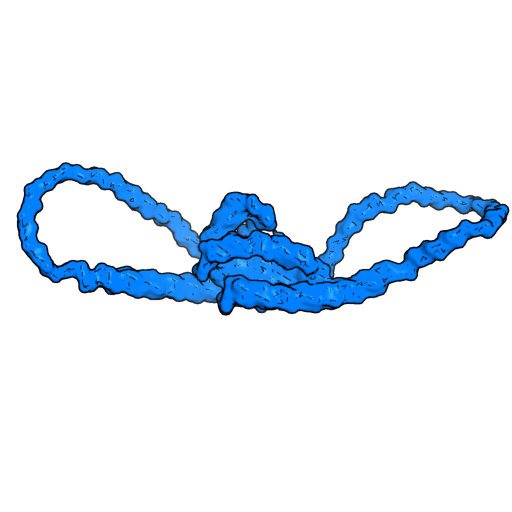ATOM 570 O O . SER A 1 73 ? 0.131 -4.777 -38.143 1.00 44.50 73 SER A O 1
ATOM 572 N N . THR A 1 74 ? 1.564 -3.091 -38.461 1.00 42.59 74 THR A N 1
ATOM 573 C CA . THR A 1 74 ? 1.175 -2.867 -39.850 1.00 42.59 74 THR A CA 1
ATOM 574 C C . THR A 1 74 ? 1.988 -3.846 -40.676 1.00 42.59 74 THR A C 1
ATOM 576 O O . THR A 1 74 ? 3.176 -3.662 -40.932 1.00 42.59 74 THR A O 1
ATOM 579 N N . GLY A 1 75 ? 1.334 -4.950 -41.032 1.00 52.41 75 GLY A N 1
ATOM 580 C CA . GLY A 1 75 ? 1.866 -5.896 -41.987 1.00 52.41 75 GLY A CA 1
ATOM 581 C C . GLY A 1 75 ? 2.268 -5.172 -43.263 1.00 52.41 75 GLY A C 1
ATOM 582 O O . GLY A 1 75 ? 1.446 -4.509 -43.890 1.00 52.41 75 GLY A O 1
ATOM 583 N N . ILE A 1 76 ? 3.519 -5.343 -43.671 1.00 41.66 76 ILE A N 1
ATOM 584 C CA . ILE A 1 76 ? 3.881 -5.224 -45.073 1.00 41.66 76 ILE A CA 1
ATOM 585 C C . ILE A 1 76 ? 4.726 -6.430 -45.460 1.00 41.66 76 ILE A C 1
ATOM 587 O O . ILE A 1 76 ? 5.783 -6.719 -44.903 1.00 41.66 76 ILE A O 1
ATOM 591 N N . SER A 1 77 ? 4.139 -7.166 -46.394 1.00 42.38 77 SER A N 1
ATOM 592 C CA . SER A 1 77 ? 4.664 -8.315 -47.106 1.00 42.38 77 SER A CA 1
ATOM 593 C C . SER A 1 77 ? 6.099 -8.099 -47.570 1.00 42.38 77 SER A C 1
ATOM 595 O O . SER A 1 77 ? 6.440 -7.057 -48.129 1.00 42.38 77 SER A O 1
ATOM 597 N N . SER A 1 78 ? 6.911 -9.142 -47.432 1.00 46.75 78 SER A N 1
ATOM 598 C CA . SER A 1 78 ? 8.124 -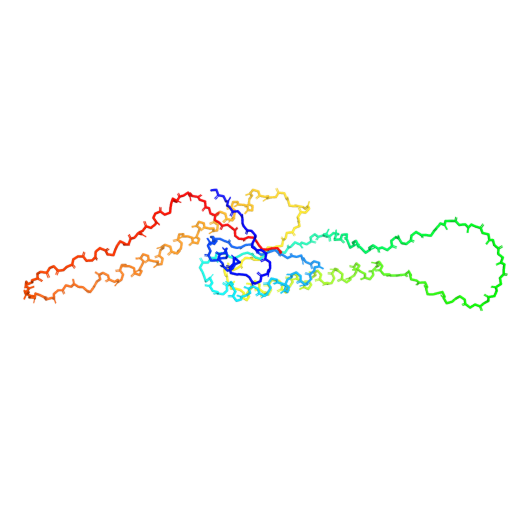9.311 -48.218 1.00 46.75 78 SER A CA 1
ATOM 599 C C . SER A 1 78 ? 7.780 -9.256 -49.708 1.00 46.75 78 SER A C 1
ATOM 601 O O . SER A 1 78 ? 6.957 -10.041 -50.175 1.00 46.75 78 SER A O 1
ATOM 603 N N . VAL A 1 79 ? 8.427 -8.362 -50.451 1.00 40.66 79 VAL A N 1
ATOM 604 C CA . VAL A 1 79 ? 8.686 -8.553 -51.881 1.00 40.66 79 VAL A CA 1
ATOM 605 C C . VAL A 1 79 ? 10.022 -7.900 -52.208 1.00 40.66 79 VAL A C 1
ATOM 607 O O . VAL A 1 79 ? 10.230 -6.705 -52.021 1.00 40.66 79 VAL A O 1
ATOM 610 N N . SER A 1 80 ? 10.954 -8.749 -52.613 1.00 50.41 80 SER A N 1
ATOM 611 C CA . SER A 1 80 ? 12.257 -8.424 -53.164 1.00 50.41 80 SER A CA 1
ATOM 612 C C . SER A 1 80 ? 12.112 -8.024 -54.627 1.00 50.41 80 SER A C 1
ATOM 614 O O . SER A 1 80 ? 11.630 -8.840 -55.403 1.00 50.41 80 SER A O 1
ATOM 616 N N . GLU A 1 81 ? 12.596 -6.845 -55.010 1.00 51.62 81 GLU A N 1
ATOM 617 C CA . GLU A 1 81 ? 13.071 -6.558 -56.369 1.00 51.62 81 GLU A CA 1
ATOM 618 C C . GLU A 1 81 ? 13.891 -5.262 -56.340 1.00 51.62 81 GLU A C 1
ATOM 620 O O . GLU A 1 81 ? 13.465 -4.244 -55.794 1.00 51.62 81 GLU A O 1
ATOM 625 N N . GLY A 1 82 ? 15.131 -5.343 -56.822 1.00 56.22 82 GLY A N 1
ATOM 626 C CA . GLY A 1 82 ? 16.068 -4.228 -56.846 1.00 56.22 82 GLY A CA 1
ATOM 627 C C . GLY A 1 82 ? 15.878 -3.354 -58.075 1.00 56.22 82 GLY A C 1
ATOM 628 O O . GLY A 1 82 ? 15.528 -3.866 -59.125 1.00 56.22 82 GLY A O 1
ATOM 629 N N . TYR A 1 83 ? 16.171 -2.063 -57.942 1.00 41.66 83 TYR A N 1
ATOM 630 C CA . TYR A 1 83 ? 16.739 -1.220 -58.994 1.00 41.66 83 TYR A CA 1
ATOM 631 C C . TYR A 1 83 ? 17.395 -0.004 -58.321 1.00 41.66 83 TYR A C 1
ATOM 633 O O . TYR A 1 83 ? 16.882 0.555 -57.352 1.00 41.66 83 TYR A O 1
ATOM 641 N N . GLU A 1 84 ? 18.587 0.326 -58.799 1.00 68.50 84 GLU A N 1
ATOM 642 C CA . GLU A 1 84 ? 19.441 1.433 -58.377 1.00 68.50 84 GLU A CA 1
ATOM 643 C C . GLU A 1 84 ? 18.756 2.774 -58.672 1.00 68.50 84 GLU A C 1
ATOM 645 O O . GLU A 1 84 ? 18.213 2.913 -59.764 1.00 68.50 84 GLU A O 1
ATOM 650 N N . SER A 1 85 ? 18.792 3.744 -57.745 1.00 44.56 85 SER A N 1
ATOM 651 C CA . SER A 1 85 ? 18.896 5.193 -58.026 1.00 44.56 85 SER A CA 1
ATOM 652 C C . SER A 1 85 ? 18.866 6.038 -56.746 1.00 44.56 85 SER A C 1
ATOM 654 O O . SER A 1 85 ? 17.915 5.998 -55.970 1.00 44.56 85 SER A O 1
ATOM 656 N N . ASP A 1 86 ? 19.917 6.838 -56.631 1.00 40.41 86 ASP A N 1
ATOM 657 C CA . ASP A 1 86 ? 20.003 8.180 -56.063 1.00 40.41 86 ASP A CA 1
ATOM 658 C C . ASP A 1 86 ? 19.875 8.493 -54.565 1.00 40.41 86 ASP A C 1
ATOM 660 O O . ASP A 1 86 ? 19.080 7.984 -53.774 1.00 40.41 86 ASP A O 1
ATOM 664 N N . THR A 1 87 ? 20.781 9.407 -54.234 1.00 54.75 87 THR A N 1
ATOM 665 C CA . THR A 1 87 ? 21.158 10.010 -52.970 1.00 54.75 87 THR A CA 1
ATOM 666 C C . THR A 1 87 ? 20.054 10.887 -52.402 1.00 54.75 87 THR A C 1
ATOM 668 O O . THR A 1 87 ? 19.708 11.900 -52.993 1.00 54.75 87 THR A O 1
ATOM 671 N N . ASP A 1 88 ? 19.520 10.476 -51.255 1.00 45.25 88 ASP A N 1
ATOM 672 C CA . ASP A 1 88 ? 19.256 11.302 -50.063 1.00 45.25 88 ASP A CA 1
ATOM 673 C C . ASP A 1 88 ? 18.393 10.476 -49.105 1.00 45.25 88 ASP A C 1
ATOM 675 O O . ASP A 1 88 ? 17.237 10.766 -48.796 1.00 45.25 88 ASP A O 1
ATOM 679 N N . ARG A 1 89 ? 18.961 9.356 -48.644 1.00 43.50 89 ARG A N 1
ATOM 680 C CA . ARG A 1 89 ? 18.364 8.598 -47.549 1.00 43.50 89 ARG A CA 1
ATOM 681 C C . ARG A 1 89 ? 18.778 9.255 -46.249 1.00 43.50 89 ARG A C 1
ATOM 683 O O . ARG A 1 89 ? 19.872 9.005 -45.740 1.00 43.50 89 ARG A O 1
ATOM 690 N N . ASP A 1 90 ? 17.860 10.063 -45.732 1.00 44.31 90 ASP A N 1
ATOM 691 C CA . ASP A 1 90 ? 17.770 10.491 -44.342 1.00 44.31 90 ASP A CA 1
ATOM 692 C C . ASP A 1 90 ? 17.820 9.235 -43.455 1.00 44.31 90 ASP A C 1
ATOM 694 O O . ASP A 1 90 ? 16.823 8.598 -43.109 1.00 44.31 90 ASP A O 1
ATOM 698 N N . SER A 1 91 ? 19.045 8.799 -43.183 1.00 44.91 91 SER A N 1
ATOM 699 C CA . SER A 1 91 ? 19.362 7.613 -42.409 1.00 44.91 91 SER A CA 1
ATOM 700 C C . SER A 1 91 ? 19.255 8.006 -40.948 1.00 44.91 91 SER A C 1
ATOM 702 O O . SER A 1 91 ? 20.247 8.017 -40.220 1.00 44.91 91 SER A O 1
ATOM 704 N N . ARG A 1 92 ? 18.042 8.349 -40.495 1.00 46.94 92 ARG A N 1
ATOM 705 C CA . ARG A 1 92 ? 17.733 8.379 -39.065 1.00 46.94 92 ARG A CA 1
ATOM 706 C C . ARG A 1 92 ? 17.747 6.946 -38.573 1.00 46.94 92 ARG A C 1
ATOM 708 O O . ARG A 1 92 ? 16.724 6.279 -38.442 1.00 46.94 92 ARG A O 1
ATOM 715 N N . ILE A 1 93 ? 18.962 6.481 -38.325 1.00 50.62 93 ILE A N 1
ATOM 716 C CA . ILE A 1 93 ? 19.295 5.294 -37.566 1.00 50.62 93 ILE A CA 1
ATOM 717 C C . ILE A 1 93 ? 18.621 5.465 -36.196 1.00 50.62 93 ILE A C 1
ATOM 719 O O . ILE A 1 93 ? 19.195 6.012 -35.260 1.00 50.62 93 ILE A O 1
ATOM 723 N N . ARG A 1 94 ? 17.366 5.015 -36.065 1.00 56.69 94 ARG A N 1
ATOM 724 C CA . ARG A 1 94 ? 16.700 4.781 -34.776 1.00 56.69 94 ARG A CA 1
ATOM 725 C C . ARG A 1 94 ? 17.302 3.519 -34.149 1.00 56.69 94 ARG A C 1
ATOM 727 O O . ARG A 1 94 ? 16.642 2.502 -33.987 1.00 56.69 94 ARG A O 1
ATOM 734 N N . ARG A 1 95 ? 18.591 3.570 -33.819 1.00 55.88 95 ARG A N 1
ATOM 735 C CA . ARG A 1 95 ? 19.249 2.614 -32.923 1.00 55.88 95 ARG A CA 1
ATOM 736 C C . ARG A 1 95 ? 19.752 3.399 -31.725 1.00 55.88 95 ARG A C 1
ATOM 738 O O . ARG A 1 95 ? 20.894 3.822 -31.769 1.00 55.88 95 ARG A O 1
ATOM 745 N N . HIS A 1 96 ? 18.913 3.614 -30.707 1.00 47.84 96 HIS A N 1
ATOM 746 C CA . HIS A 1 96 ? 19.405 3.739 -29.321 1.00 47.84 96 HIS A CA 1
ATOM 747 C C . HIS A 1 96 ? 18.352 3.812 -28.195 1.00 47.84 96 HIS A C 1
ATOM 749 O O . HIS A 1 96 ? 18.740 3.974 -27.044 1.00 47.84 96 HIS A O 1
ATOM 755 N N . ASN A 1 97 ? 17.051 3.609 -28.438 1.00 55.75 97 ASN A N 1
ATOM 756 C CA . ASN A 1 97 ? 16.055 3.755 -27.358 1.00 55.75 97 ASN A CA 1
ATOM 757 C C . ASN A 1 97 ? 16.115 2.663 -26.270 1.00 55.75 97 ASN A C 1
ATOM 759 O O . ASN A 1 97 ? 15.466 2.806 -25.243 1.00 55.75 97 ASN A O 1
ATOM 763 N N . SER A 1 98 ? 16.852 1.567 -26.473 1.00 59.44 98 SER A N 1
ATOM 764 C CA . SER A 1 98 ? 16.877 0.454 -25.513 1.00 59.44 98 SER A CA 1
ATOM 765 C C . SER A 1 98 ? 17.763 0.753 -24.297 1.00 59.44 98 SER A C 1
ATOM 767 O O . SER A 1 98 ? 17.298 0.637 -23.171 1.00 59.44 98 SER A O 1
ATOM 769 N N . MET A 1 99 ? 18.998 1.232 -24.489 1.00 51.94 99 MET A N 1
ATOM 770 C CA . MET A 1 99 ? 19.901 1.528 -23.363 1.00 51.94 99 MET A CA 1
ATOM 771 C C . MET A 1 99 ? 19.479 2.740 -22.524 1.00 51.94 99 MET A C 1
ATOM 773 O O . MET A 1 99 ? 19.756 2.786 -21.329 1.00 51.94 99 MET A O 1
ATOM 777 N N . GLU A 1 100 ? 18.838 3.731 -23.141 1.00 56.38 100 GLU A N 1
ATOM 778 C CA . GLU A 1 100 ? 18.376 4.931 -22.440 1.00 56.38 100 GLU A CA 1
ATOM 779 C C . GLU A 1 100 ? 17.174 4.627 -21.538 1.00 56.38 100 GLU A C 1
ATOM 781 O O . GLU A 1 100 ? 17.113 5.126 -20.418 1.00 56.38 100 GLU A O 1
ATOM 786 N N . LYS A 1 101 ? 16.291 3.710 -21.966 1.00 57.66 101 LYS A N 1
ATOM 787 C CA . LYS A 1 101 ? 15.197 3.188 -21.136 1.00 57.66 101 LYS A CA 1
ATOM 788 C C . LYS A 1 101 ? 15.718 2.492 -19.878 1.00 57.66 101 LYS A C 1
ATOM 790 O O . LYS A 1 101 ? 15.266 2.843 -18.801 1.00 57.66 101 LYS A O 1
ATOM 795 N N . PHE A 1 102 ? 16.727 1.620 -19.988 1.00 53.97 102 PHE A N 1
ATOM 796 C CA . PHE A 1 102 ? 17.318 0.953 -18.815 1.00 53.97 102 PHE A CA 1
ATOM 797 C C . PHE A 1 102 ? 17.997 1.914 -17.835 1.00 53.97 102 PHE A C 1
ATOM 799 O O . PHE A 1 102 ? 17.972 1.687 -16.632 1.00 53.97 102 PHE A O 1
ATOM 806 N N . ARG A 1 103 ? 18.634 2.986 -18.323 1.00 56.22 103 ARG A N 1
ATOM 807 C CA . ARG A 1 103 ? 19.232 3.993 -17.430 1.00 56.22 103 ARG A CA 1
ATOM 808 C C . ARG A 1 103 ? 18.161 4.817 -16.727 1.00 56.22 103 ARG A C 1
ATOM 810 O O . ARG A 1 103 ? 18.266 5.042 -15.527 1.00 56.22 103 ARG A O 1
ATOM 817 N N . LYS A 1 104 ? 17.120 5.206 -17.462 1.00 58.81 104 LYS A N 1
ATOM 818 C CA . LYS A 1 104 ? 16.029 6.020 -16.937 1.00 58.81 104 LYS A CA 1
ATOM 819 C C . LYS A 1 104 ? 15.176 5.265 -15.915 1.00 58.81 104 LYS A C 1
ATOM 821 O O . LYS A 1 104 ? 14.903 5.830 -14.867 1.00 58.81 104 LYS A O 1
ATOM 826 N N . THR A 1 105 ? 14.847 3.993 -16.153 1.00 55.41 105 THR A N 1
ATOM 827 C CA . THR A 1 105 ? 14.088 3.169 -15.192 1.00 55.41 105 THR A CA 1
ATOM 828 C C . THR A 1 105 ? 14.873 2.883 -13.914 1.00 55.41 105 THR A C 1
ATOM 830 O O . THR A 1 105 ? 14.284 2.824 -12.841 1.00 55.41 105 THR A O 1
ATOM 833 N N . ASN A 1 106 ? 16.201 2.759 -13.992 1.00 58.59 106 ASN A N 1
ATOM 834 C CA . ASN A 1 106 ? 17.035 2.519 -12.812 1.00 58.59 106 ASN A CA 1
ATOM 835 C C . ASN A 1 106 ? 17.224 3.794 -11.962 1.00 58.59 106 ASN A C 1
ATOM 837 O O . ASN A 1 106 ? 17.254 3.726 -10.734 1.00 58.59 106 ASN A O 1
ATOM 841 N N . GLU A 1 107 ? 17.317 4.964 -12.604 1.00 65.00 107 GLU A N 1
ATOM 842 C CA . GLU A 1 107 ? 17.328 6.263 -11.917 1.00 65.00 107 GLU A CA 1
ATOM 843 C C . GLU A 1 107 ? 15.944 6.612 -11.339 1.00 65.00 107 GLU A C 1
ATOM 845 O O . GLU A 1 107 ? 15.849 6.986 -10.170 1.00 65.00 107 GLU A O 1
ATOM 850 N N . GLU A 1 108 ? 14.863 6.426 -12.105 1.00 66.81 108 GLU A N 1
ATOM 851 C CA . GLU A 1 108 ? 13.483 6.601 -11.623 1.00 66.81 108 GLU A CA 1
ATOM 852 C C . GLU A 1 108 ? 13.139 5.609 -10.505 1.00 66.81 108 GLU A C 1
ATOM 854 O O . GLU A 1 108 ? 12.491 6.007 -9.540 1.00 66.81 108 GLU A O 1
ATOM 859 N N . GLY A 1 109 ? 13.660 4.378 -10.569 1.00 73.50 109 GLY A N 1
ATOM 860 C CA . GLY A 1 109 ? 13.550 3.362 -9.522 1.00 73.50 109 GLY A CA 1
ATOM 861 C C . GLY A 1 109 ? 14.067 3.839 -8.169 1.00 73.50 109 GLY A C 1
ATOM 862 O O . GLY A 1 109 ? 13.356 3.788 -7.164 1.00 73.50 109 GLY A O 1
ATOM 863 N N . GLY A 1 110 ? 15.293 4.370 -8.144 1.00 81.06 110 GLY A N 1
ATOM 864 C CA . GLY A 1 110 ? 15.873 4.945 -6.928 1.00 81.06 110 GLY A CA 1
ATOM 865 C C . GLY A 1 110 ? 15.064 6.133 -6.399 1.00 81.06 110 GLY A C 1
ATOM 866 O O . GLY A 1 110 ? 14.771 6.206 -5.205 1.00 81.06 110 GLY A O 1
ATOM 867 N N . ILE A 1 111 ? 14.632 7.025 -7.296 1.00 85.25 111 ILE A N 1
ATOM 868 C CA . ILE A 1 111 ? 13.844 8.212 -6.940 1.00 85.25 111 ILE A CA 1
ATOM 869 C C . ILE A 1 111 ? 12.478 7.820 -6.358 1.00 85.25 111 ILE A C 1
ATOM 871 O O . ILE A 1 111 ? 12.050 8.404 -5.361 1.00 85.25 111 ILE A O 1
ATOM 875 N N . ALA A 1 112 ? 11.787 6.840 -6.943 1.00 87.75 112 ALA A N 1
ATOM 876 C CA . ALA A 1 112 ? 10.478 6.393 -6.478 1.00 87.75 112 ALA A CA 1
ATOM 877 C C . ALA A 1 112 ? 10.550 5.789 -5.070 1.00 87.75 112 ALA A C 1
ATOM 879 O O . ALA A 1 112 ? 9.701 6.101 -4.236 1.00 87.75 112 ALA A O 1
ATOM 880 N N . ILE A 1 113 ? 11.594 5.007 -4.774 1.00 90.62 113 ILE A N 1
ATOM 881 C CA . ILE A 1 113 ? 11.822 4.432 -3.440 1.00 90.62 113 ILE A CA 1
ATOM 882 C C . ILE A 1 113 ? 12.047 5.540 -2.402 1.00 90.62 113 ILE A C 1
ATOM 884 O O . ILE A 1 113 ? 11.413 5.536 -1.344 1.00 90.62 113 ILE A O 1
ATOM 888 N N . GLU A 1 114 ? 12.913 6.514 -2.700 1.00 92.31 114 GLU A N 1
ATOM 889 C CA . GLU A 1 114 ? 13.181 7.641 -1.798 1.00 92.31 114 GLU A CA 1
ATOM 890 C C . GLU A 1 114 ? 11.927 8.488 -1.551 1.00 92.31 114 GLU A C 1
ATOM 892 O O . GLU A 1 114 ? 11.610 8.842 -0.408 1.00 92.31 114 GLU A O 1
ATOM 897 N N . GLN A 1 115 ? 11.175 8.788 -2.613 1.00 93.56 115 GLN A N 1
ATOM 898 C CA . GLN A 1 115 ? 9.926 9.535 -2.510 1.00 93.56 115 GLN A CA 1
ATOM 899 C C . GLN A 1 115 ? 8.851 8.758 -1.749 1.00 93.56 115 GLN A C 1
ATOM 901 O O . GLN A 1 115 ? 8.149 9.348 -0.926 1.00 93.56 115 GLN A O 1
ATOM 906 N N . GLY A 1 116 ? 8.740 7.448 -1.962 1.00 93.69 116 GLY A N 1
ATOM 907 C CA . GLY A 1 116 ? 7.812 6.593 -1.231 1.00 93.69 116 GLY A CA 1
ATOM 908 C C . GLY A 1 116 ? 8.144 6.533 0.257 1.00 93.69 116 GLY A C 1
ATOM 909 O O . GLY A 1 116 ? 7.258 6.716 1.090 1.00 93.69 116 GLY A O 1
ATOM 910 N N . GLN A 1 117 ? 9.422 6.389 0.614 1.00 94.12 117 GLN A N 1
ATOM 911 C CA . GLN A 1 117 ? 9.865 6.431 2.009 1.00 94.12 117 GLN A CA 1
ATOM 912 C C . GLN A 1 117 ? 9.559 7.784 2.665 1.00 94.12 117 GLN A C 1
ATOM 914 O O . GLN A 1 117 ? 9.108 7.833 3.815 1.00 94.12 117 GLN A O 1
ATOM 919 N N . LYS A 1 118 ? 9.778 8.893 1.946 1.00 94.69 118 LYS A N 1
ATOM 920 C CA . LYS A 1 118 ? 9.412 10.232 2.422 1.00 94.69 118 LYS A CA 1
ATOM 921 C C . LYS A 1 118 ? 7.904 10.343 2.639 1.00 94.69 118 LYS A C 1
ATOM 923 O O . LYS A 1 118 ? 7.480 10.831 3.683 1.00 94.69 118 LYS A O 1
ATOM 928 N N . TRP A 1 119 ? 7.104 9.857 1.697 1.00 93.69 119 TRP A N 1
ATOM 929 C CA . TRP A 1 119 ? 5.651 9.914 1.799 1.00 93.69 119 TRP A CA 1
ATOM 930 C C . TRP A 1 119 ? 5.109 9.045 2.941 1.00 93.69 119 TRP A C 1
ATOM 932 O O . TRP A 1 119 ? 4.248 9.501 3.687 1.00 93.69 119 TRP A O 1
ATOM 942 N N . ALA A 1 120 ? 5.673 7.856 3.175 1.00 93.06 120 ALA A N 1
ATOM 943 C CA . ALA A 1 120 ? 5.341 7.040 4.345 1.00 93.06 120 ALA A CA 1
ATOM 944 C C . ALA A 1 120 ? 5.555 7.810 5.662 1.00 93.06 120 ALA A C 1
ATOM 946 O O . ALA A 1 120 ? 4.699 7.776 6.545 1.00 93.06 120 ALA A O 1
ATOM 947 N N . ASN A 1 121 ? 6.646 8.577 5.766 1.00 91.88 121 ASN A N 1
ATOM 948 C CA . ASN A 1 121 ? 6.904 9.423 6.935 1.00 91.88 121 ASN A CA 1
ATOM 949 C C . ASN A 1 121 ? 5.875 10.563 7.077 1.00 91.88 121 ASN A C 1
ATOM 951 O O . ASN A 1 121 ? 5.531 10.936 8.198 1.00 91.88 121 ASN A O 1
ATOM 955 N N . GLU A 1 122 ? 5.373 11.109 5.963 1.00 91.44 122 GLU A N 1
ATOM 956 C CA . GLU A 1 122 ? 4.323 12.139 5.954 1.00 91.44 122 GLU A CA 1
ATOM 957 C C . GLU A 1 122 ? 2.943 11.591 6.347 1.00 91.44 122 GLU A C 1
ATOM 959 O O . GLU A 1 122 ? 2.178 12.296 7.004 1.00 91.44 122 GLU A O 1
ATOM 964 N N . LEU A 1 123 ? 2.626 10.345 5.975 1.00 87.94 123 LEU A N 1
ATOM 965 C CA . LEU A 1 123 ? 1.377 9.669 6.356 1.00 87.94 123 LEU A CA 1
ATOM 966 C C . LEU A 1 123 ? 1.312 9.383 7.863 1.00 87.94 123 LEU A C 1
ATOM 968 O O . LEU A 1 123 ? 0.227 9.267 8.434 1.00 87.94 123 LEU A O 1
ATOM 972 N N . GLY A 1 124 ? 2.471 9.307 8.514 1.00 83.25 124 GLY A N 1
ATOM 973 C CA . GLY A 1 124 ? 2.604 9.300 9.962 1.00 83.25 124 GLY A CA 1
ATOM 974 C C . GLY A 1 124 ? 3.604 8.268 10.465 1.00 83.25 124 GLY A C 1
ATOM 975 O O . GLY A 1 124 ? 3.972 7.320 9.781 1.00 83.25 124 GLY A O 1
ATOM 976 N N . SER A 1 125 ? 3.992 8.406 11.732 1.00 76.12 125 SER A N 1
ATOM 977 C CA . SER A 1 125 ? 4.969 7.528 12.396 1.00 76.12 125 SER A CA 1
ATOM 978 C C . SER A 1 125 ? 4.537 6.062 12.531 1.00 76.12 125 SER A C 1
ATOM 980 O O . SER A 1 125 ? 5.319 5.221 12.958 1.00 76.12 125 SER A O 1
ATOM 982 N N . GLU A 1 126 ? 3.266 5.779 12.265 1.00 81.19 126 GLU A N 1
ATOM 983 C CA . GLU A 1 126 ? 2.648 4.458 12.368 1.00 81.19 126 GLU A CA 1
ATOM 984 C C . GLU A 1 126 ? 2.496 3.797 10.975 1.00 81.19 126 GLU A C 1
ATOM 986 O O . GLU A 1 126 ? 1.998 2.677 10.884 1.00 81.19 126 GLU A O 1
ATOM 991 N N . CYS A 1 127 ? 2.923 4.476 9.898 1.00 89.81 127 CYS A N 1
ATOM 992 C CA . CYS A 1 127 ? 3.003 3.913 8.553 1.00 89.81 127 CYS A CA 1
ATOM 993 C C . CYS A 1 127 ? 4.323 3.148 8.376 1.00 89.81 127 CYS A C 1
ATOM 995 O O . CYS A 1 127 ? 5.405 3.698 8.568 1.00 89.81 127 CYS A O 1
ATOM 997 N N . GLU A 1 128 ? 4.239 1.879 7.985 1.00 92.56 128 GLU A N 1
ATOM 998 C CA . GLU A 1 128 ? 5.404 1.030 7.720 1.00 92.56 128 GLU A CA 1
ATOM 999 C C . GLU A 1 128 ? 5.731 1.042 6.223 1.00 92.56 128 GLU A C 1
ATOM 1001 O O . GLU A 1 128 ? 4.861 0.758 5.399 1.00 92.56 128 GLU A O 1
ATOM 1006 N N . PHE A 1 129 ? 6.972 1.371 5.864 1.00 94.44 129 PHE A N 1
ATOM 1007 C CA . PHE A 1 129 ? 7.452 1.286 4.486 1.00 94.44 129 PHE A CA 1
ATOM 1008 C C . PHE A 1 129 ? 8.129 -0.063 4.248 1.00 94.44 129 PHE A C 1
ATOM 1010 O O . PHE A 1 129 ? 8.984 -0.474 5.033 1.00 94.44 129 PHE A O 1
ATOM 1017 N N . ILE A 1 130 ? 7.744 -0.751 3.177 1.00 93.19 130 ILE A N 1
ATOM 1018 C CA . ILE A 1 130 ? 8.252 -2.075 2.823 1.00 93.19 130 ILE A CA 1
ATOM 1019 C C . ILE A 1 130 ? 8.671 -2.044 1.358 1.00 93.19 130 ILE A C 1
ATOM 1021 O O . ILE A 1 130 ? 7.891 -1.641 0.503 1.00 93.19 130 ILE A O 1
ATOM 1025 N N . VAL A 1 131 ? 9.885 -2.499 1.069 1.00 92.56 131 VAL A N 1
ATOM 1026 C CA . VAL A 1 131 ? 10.353 -2.745 -0.299 1.00 92.56 131 VAL A CA 1
ATOM 1027 C C . VAL A 1 131 ? 10.337 -4.251 -0.524 1.00 92.56 131 VAL A C 1
ATOM 1029 O O . VAL A 1 131 ? 10.883 -4.994 0.292 1.00 92.56 131 VAL A O 1
ATOM 1032 N N . LEU A 1 132 ? 9.686 -4.701 -1.590 1.00 90.44 132 LEU A N 1
ATOM 1033 C CA . LEU A 1 132 ? 9.531 -6.109 -1.943 1.00 90.44 132 LEU A CA 1
ATOM 1034 C C . LEU A 1 132 ? 9.907 -6.324 -3.403 1.00 90.44 132 LEU A C 1
ATOM 1036 O O . LEU A 1 132 ? 9.698 -5.449 -4.228 1.00 90.44 132 LEU A O 1
ATOM 1040 N N . SER A 1 133 ? 10.431 -7.508 -3.699 1.00 88.81 133 SER A N 1
ATOM 1041 C CA . SER A 1 133 ? 10.565 -8.032 -5.057 1.00 88.81 133 SER A CA 1
ATOM 1042 C C . SER A 1 133 ? 9.599 -9.199 -5.180 1.00 88.81 133 SER A C 1
ATOM 1044 O O . SER A 1 133 ? 9.818 -10.237 -4.548 1.00 88.81 133 SER A O 1
ATOM 1046 N N . SER A 1 134 ? 8.509 -9.026 -5.926 1.00 85.00 134 SER A N 1
ATOM 1047 C CA . SER A 1 134 ? 7.466 -10.049 -6.098 1.00 85.00 134 SER A CA 1
ATOM 1048 C C . SER A 1 134 ? 7.996 -11.407 -6.603 1.00 85.00 134 SER A C 1
ATOM 1050 O O . SER A 1 134 ? 7.517 -12.461 -6.192 1.00 85.00 134 SER A O 1
ATOM 1052 N N . SER A 1 135 ? 9.033 -11.402 -7.431 1.00 84.12 135 SER A N 1
ATOM 1053 C CA . SER A 1 135 ? 9.696 -12.534 -8.085 1.00 84.12 135 SER A CA 1
ATOM 1054 C C . SER A 1 135 ? 10.639 -13.280 -7.149 1.00 84.12 135 SER A C 1
ATOM 1056 O O . SER A 1 135 ? 10.871 -14.475 -7.329 1.00 84.12 135 SER A O 1
ATOM 1058 N N . GLN A 1 136 ? 11.154 -12.600 -6.122 1.00 83.38 136 GLN A N 1
ATOM 1059 C CA . GLN A 1 136 ? 12.019 -13.180 -5.092 1.00 83.38 136 GLN A CA 1
ATOM 1060 C C . GLN A 1 136 ? 11.279 -13.396 -3.764 1.00 83.38 136 GLN A C 1
ATOM 1062 O O . GLN A 1 136 ? 11.884 -13.777 -2.761 1.00 83.38 136 GLN A O 1
ATOM 1067 N N . PHE A 1 137 ? 9.965 -13.165 -3.733 1.00 85.94 137 PHE A N 1
ATOM 1068 C CA . PHE A 1 137 ? 9.177 -13.216 -2.512 1.00 85.94 137 PHE A CA 1
ATOM 1069 C C . PHE A 1 137 ? 8.847 -14.658 -2.095 1.00 85.94 137 PHE A C 1
ATOM 1071 O O . PHE A 1 137 ? 7.890 -15.268 -2.569 1.00 85.94 137 PHE A O 1
ATOM 1078 N N . THR A 1 138 ? 9.623 -15.210 -1.159 1.00 85.75 138 THR A N 1
ATOM 1079 C CA . THR A 1 138 ? 9.412 -16.565 -0.603 1.00 85.75 138 THR A CA 1
ATOM 1080 C C . THR A 1 138 ? 8.632 -16.582 0.713 1.00 85.75 138 THR A C 1
ATOM 1082 O O . THR A 1 138 ? 8.115 -17.617 1.131 1.00 85.75 138 THR A O 1
ATOM 1085 N N . ASP A 1 139 ? 8.509 -15.427 1.361 1.00 86.88 139 ASP A N 1
ATOM 1086 C CA . ASP A 1 139 ? 8.173 -15.309 2.782 1.00 86.88 139 ASP A CA 1
ATOM 1087 C C . ASP A 1 139 ? 6.715 -14.867 3.013 1.00 86.88 139 ASP A C 1
ATOM 1089 O O . ASP A 1 139 ? 6.381 -14.129 3.941 1.00 86.88 139 ASP A O 1
ATOM 1093 N N . ALA A 1 140 ? 5.798 -15.348 2.172 1.00 87.25 140 ALA A N 1
ATOM 1094 C CA . ALA A 1 140 ? 4.386 -14.960 2.218 1.00 87.25 140 ALA A CA 1
ATOM 1095 C C . ALA A 1 140 ? 3.720 -15.234 3.578 1.00 87.25 140 ALA A C 1
ATOM 1097 O O . ALA A 1 140 ? 2.956 -14.408 4.080 1.00 87.25 140 ALA A O 1
ATOM 1098 N N . ASN A 1 141 ? 4.036 -16.370 4.206 1.00 89.38 141 ASN A N 1
ATOM 1099 C CA . ASN A 1 141 ? 3.450 -16.740 5.495 1.00 89.38 141 ASN A CA 1
ATOM 1100 C C . ASN A 1 141 ? 3.868 -15.778 6.611 1.00 89.38 141 ASN A C 1
ATOM 1102 O O . ASN A 1 141 ? 3.015 -15.293 7.353 1.00 89.38 141 ASN A O 1
ATOM 1106 N N . THR A 1 142 ? 5.158 -15.451 6.705 1.00 89.88 142 THR A N 1
ATOM 1107 C CA . THR A 1 142 ? 5.664 -14.539 7.741 1.00 89.88 142 THR A CA 1
ATOM 1108 C C . THR A 1 142 ? 5.141 -13.119 7.517 1.00 89.88 142 THR A C 1
ATOM 1110 O O . THR A 1 142 ? 4.783 -12.427 8.472 1.00 89.88 142 THR A O 1
ATOM 1113 N N . PHE A 1 143 ? 4.995 -12.694 6.259 1.00 89.06 143 PHE A N 1
ATOM 1114 C CA . PHE A 1 143 ? 4.373 -11.419 5.912 1.00 89.06 143 PHE A CA 1
ATOM 1115 C C . PHE A 1 143 ? 2.907 -11.336 6.370 1.00 89.06 143 PHE A C 1
ATOM 1117 O O . PHE A 1 143 ? 2.511 -10.361 7.020 1.00 89.06 143 PHE A O 1
ATOM 1124 N N . LEU A 1 144 ? 2.107 -12.373 6.099 1.00 89.50 144 LEU A N 1
ATOM 1125 C CA . LEU A 1 144 ? 0.710 -12.447 6.538 1.00 89.50 144 LEU A CA 1
ATOM 1126 C C . LEU A 1 144 ? 0.587 -12.525 8.067 1.00 89.50 144 LEU A C 1
ATOM 1128 O O . LEU A 1 144 ? -0.271 -11.858 8.650 1.00 89.50 144 LEU A O 1
ATOM 1132 N N . GLU A 1 145 ? 1.461 -13.272 8.741 1.00 91.00 145 GLU A N 1
ATOM 1133 C CA . GLU A 1 145 ? 1.527 -13.300 10.206 1.00 91.00 145 GLU A CA 1
ATOM 1134 C C . GLU A 1 145 ? 1.835 -11.915 10.782 1.00 91.00 145 GLU A C 1
ATOM 1136 O O . GLU A 1 145 ? 1.189 -11.478 11.739 1.00 91.00 145 GLU A O 1
ATOM 1141 N N . ASN A 1 146 ? 2.757 -11.176 10.164 1.00 90.44 146 ASN A N 1
ATOM 1142 C CA . ASN A 1 146 ? 3.072 -9.805 10.552 1.00 90.44 146 ASN A CA 1
ATOM 1143 C C . ASN A 1 146 ? 1.871 -8.862 10.374 1.00 90.44 146 ASN A C 1
ATOM 1145 O O . ASN A 1 146 ? 1.638 -8.012 11.238 1.00 90.44 146 ASN A O 1
ATOM 1149 N N . ILE A 1 147 ? 1.077 -9.026 9.309 1.00 90.81 147 ILE A N 1
ATOM 1150 C CA . ILE A 1 147 ? -0.184 -8.288 9.115 1.00 90.81 147 ILE A CA 1
ATOM 1151 C C . ILE A 1 147 ? -1.161 -8.584 10.259 1.00 90.81 147 ILE A C 1
ATOM 1153 O O . ILE A 1 147 ? -1.664 -7.661 10.905 1.00 90.81 147 ILE A O 1
ATOM 1157 N N . ILE A 1 148 ? -1.395 -9.865 10.554 1.00 91.00 148 ILE A N 1
ATOM 1158 C CA . ILE A 1 148 ? -2.316 -10.299 11.615 1.00 91.00 148 ILE A CA 1
ATOM 1159 C C . ILE A 1 148 ? -1.864 -9.756 12.978 1.00 91.00 148 ILE A C 1
ATOM 1161 O O . ILE A 1 148 ? -2.668 -9.218 13.747 1.00 91.00 148 ILE A O 1
ATOM 1165 N N . ASN A 1 149 ? -0.567 -9.846 13.274 1.00 90.06 149 ASN A N 1
ATOM 1166 C CA . ASN A 1 149 ? 0.017 -9.343 14.513 1.00 90.06 149 ASN A CA 1
ATOM 1167 C C . ASN A 1 149 ? -0.125 -7.823 14.643 1.00 90.06 149 ASN A C 1
ATOM 1169 O O . ASN A 1 149 ? -0.462 -7.337 15.729 1.00 90.06 149 ASN A O 1
ATOM 1173 N N . SER A 1 150 ? 0.071 -7.080 13.549 1.00 89.06 150 SER A N 1
ATOM 1174 C CA . SER A 1 150 ? -0.151 -5.634 13.513 1.00 89.06 150 SER A CA 1
ATOM 1175 C C . SER A 1 150 ? -1.606 -5.299 13.849 1.00 89.06 150 SER A C 1
ATOM 1177 O O . SER A 1 150 ? -1.867 -4.607 14.837 1.00 89.06 150 SER A O 1
ATOM 1179 N N . ILE A 1 151 ? -2.572 -5.902 13.149 1.00 89.19 151 ILE A N 1
ATOM 1180 C CA . ILE A 1 151 ? -4.011 -5.702 13.398 1.00 89.19 151 ILE A CA 1
ATOM 1181 C C . ILE A 1 151 ? -4.365 -5.971 14.868 1.00 89.19 151 ILE A C 1
ATOM 1183 O O . ILE A 1 151 ? -5.000 -5.148 15.539 1.00 89.19 151 ILE A O 1
ATOM 1187 N N . HIS A 1 152 ? -3.901 -7.095 15.422 1.00 88.06 152 HIS A N 1
ATOM 1188 C CA . HIS A 1 152 ? -4.143 -7.441 16.821 1.00 88.06 152 HIS A CA 1
ATOM 1189 C C . HIS A 1 152 ? -3.533 -6.431 17.804 1.00 88.06 152 HIS A C 1
ATOM 1191 O O . HIS A 1 152 ? -4.156 -6.108 18.823 1.00 88.06 152 HIS A O 1
ATOM 1197 N N . LYS A 1 153 ? -2.329 -5.919 17.525 1.00 86.25 153 LYS A N 1
ATOM 1198 C CA . LYS A 1 153 ? -1.651 -4.917 18.359 1.00 86.25 153 LYS A CA 1
ATOM 1199 C C . LYS A 1 153 ? -2.415 -3.591 18.366 1.00 86.25 153 LYS A C 1
ATOM 1201 O O . LYS A 1 153 ? -2.670 -3.060 19.452 1.00 86.25 153 LYS A O 1
ATOM 1206 N N . TYR A 1 154 ? -2.843 -3.099 17.202 1.00 84.12 154 TYR A N 1
ATOM 1207 C CA . TYR A 1 154 ? -3.629 -1.863 17.101 1.00 84.12 154 TYR A CA 1
ATOM 1208 C C . TYR A 1 154 ? -4.992 -1.994 17.771 1.00 84.12 154 TYR A C 1
ATOM 1210 O O . TYR A 1 154 ? -5.360 -1.143 18.585 1.00 84.12 154 TYR A O 1
ATOM 1218 N N . ARG A 1 155 ? -5.702 -3.108 17.552 1.00 81.62 155 ARG A N 1
ATOM 1219 C CA . ARG A 1 155 ? -6.986 -3.368 18.218 1.00 81.62 155 ARG A CA 1
ATOM 1220 C C . ARG A 1 155 ? -6.849 -3.350 19.743 1.00 81.62 155 ARG A C 1
ATOM 1222 O O . ARG A 1 155 ? -7.629 -2.689 20.428 1.00 81.62 155 ARG A O 1
ATOM 1229 N N . LYS A 1 156 ? -5.818 -4.006 20.292 1.00 79.69 156 LYS A N 1
ATOM 1230 C CA . LYS A 1 156 ? -5.533 -3.993 21.741 1.00 79.69 156 LYS A CA 1
ATOM 1231 C C . LYS A 1 156 ? -5.203 -2.588 22.260 1.00 79.69 156 LYS A C 1
ATOM 1233 O O . LYS A 1 156 ? -5.637 -2.241 23.361 1.00 79.69 156 LYS A O 1
ATOM 1238 N N . ARG A 1 157 ? -4.452 -1.778 21.504 1.00 76.75 157 ARG A N 1
ATOM 1239 C CA . ARG A 1 157 ? -4.120 -0.389 21.874 1.00 76.75 157 ARG A CA 1
ATOM 1240 C C . ARG A 1 157 ? -5.374 0.492 21.920 1.00 76.75 157 ARG A C 1
ATOM 1242 O O . ARG A 1 157 ? -5.590 1.156 22.934 1.00 76.75 157 ARG A O 1
ATOM 1249 N N . ASN A 1 158 ? -6.228 0.409 20.900 1.00 69.69 158 ASN A N 1
ATOM 1250 C CA . ASN A 1 158 ? -7.463 1.193 20.794 1.00 69.69 158 ASN A CA 1
ATOM 1251 C C . ASN A 1 158 ? -8.490 0.828 21.881 1.00 69.69 158 ASN A C 1
ATOM 1253 O O . ASN A 1 158 ? -9.132 1.701 22.462 1.00 69.69 158 ASN A O 1
ATOM 1257 N N . MET A 1 159 ? -8.610 -0.454 22.248 1.00 67.06 159 MET A N 1
ATOM 1258 C CA . MET A 1 159 ? -9.496 -0.846 23.354 1.00 67.06 159 MET A CA 1
ATOM 1259 C C . MET A 1 159 ? -9.034 -0.274 24.703 1.00 67.06 159 MET A C 1
ATOM 1261 O O . MET A 1 159 ? -9.856 0.131 25.527 1.00 67.06 159 MET A O 1
ATOM 1265 N N . ARG A 1 160 ? -7.717 -0.205 24.941 1.00 63.50 160 ARG A N 1
ATOM 1266 C CA . ARG A 1 160 ? -7.157 0.322 26.196 1.00 63.50 160 ARG A CA 1
ATOM 1267 C C . ARG A 1 160 ? -7.372 1.827 26.353 1.00 63.50 160 ARG A C 1
ATOM 1269 O O . ARG A 1 160 ? -7.592 2.271 27.478 1.00 63.50 160 ARG A O 1
ATOM 1276 N N . THR A 1 161 ? -7.310 2.611 25.277 1.00 61.28 161 THR A N 1
ATOM 1277 C CA . THR A 1 161 ? -7.602 4.056 25.326 1.00 61.28 161 THR A CA 1
ATOM 1278 C C . THR A 1 161 ? -9.089 4.307 25.573 1.00 61.28 161 THR A C 1
ATOM 1280 O O . THR A 1 161 ? -9.432 5.092 26.456 1.00 61.28 161 THR A O 1
ATOM 1283 N N . PHE A 1 162 ? -9.975 3.555 24.915 1.00 59.50 162 PHE A N 1
ATOM 1284 C CA . PHE A 1 162 ? -11.424 3.666 25.113 1.00 59.50 162 PHE A CA 1
ATOM 1285 C C . PHE A 1 162 ? -11.867 3.345 26.555 1.00 59.50 162 PHE A C 1
ATOM 1287 O O . PHE A 1 162 ? -12.615 4.102 27.175 1.00 59.50 162 PHE A O 1
ATOM 1294 N N . LEU A 1 163 ? -11.333 2.270 27.149 1.00 60.41 163 LEU A N 1
ATOM 1295 C CA . LEU A 1 163 ? -11.627 1.879 28.537 1.00 60.41 163 LEU A CA 1
ATOM 1296 C C . LEU A 1 163 ? -11.153 2.909 29.578 1.00 60.41 163 LEU A C 1
ATOM 1298 O O . LEU A 1 163 ? -11.785 3.055 30.627 1.00 60.41 163 LEU A O 1
ATOM 1302 N N . LYS A 1 164 ? -10.065 3.642 29.303 1.00 58.72 164 LYS A N 1
ATOM 1303 C CA . LYS A 1 164 ? -9.592 4.727 30.179 1.00 58.72 164 LYS A CA 1
ATOM 1304 C C . LYS A 1 164 ? -10.551 5.922 30.173 1.00 58.72 164 LYS A C 1
ATOM 1306 O O . LYS A 1 164 ? -10.794 6.488 31.236 1.00 58.72 164 LYS A O 1
ATOM 1311 N N . HIS A 1 165 ? -11.148 6.249 29.025 1.00 54.62 165 HIS A N 1
ATOM 1312 C CA . HIS A 1 165 ? -12.129 7.336 28.910 1.00 54.62 165 HIS A CA 1
ATOM 1313 C C . HIS A 1 165 ? -13.493 7.001 29.530 1.00 54.62 165 HIS A C 1
ATOM 1315 O O . HIS A 1 165 ? -14.159 7.881 30.069 1.00 54.62 165 HIS A O 1
ATOM 1321 N N . LEU A 1 166 ? -13.902 5.731 29.527 1.00 55.56 166 LEU A N 1
ATOM 1322 C CA . LEU A 1 166 ? -15.128 5.308 30.214 1.00 55.56 166 LEU A CA 1
ATOM 1323 C C . LEU A 1 166 ? -14.979 5.322 31.742 1.00 55.56 166 LEU A C 1
ATOM 1325 O O . LEU A 1 166 ? -15.903 5.726 32.447 1.00 55.56 166 LEU A O 1
ATOM 1329 N N . LYS A 1 167 ? -13.805 4.948 32.268 1.00 52.03 167 LYS A N 1
ATOM 1330 C CA . LYS A 1 167 ? -13.539 4.957 33.718 1.00 52.03 167 LYS A CA 1
ATOM 1331 C C . LYS A 1 167 ? -13.331 6.354 34.308 1.00 52.03 167 LYS A C 1
ATOM 1333 O O . LYS A 1 167 ? -13.498 6.516 35.515 1.00 52.03 167 LYS A O 1
ATOM 1338 N N . SER A 1 168 ? -12.990 7.364 33.505 1.00 47.91 168 SER A N 1
ATOM 1339 C CA . SER A 1 168 ? -12.885 8.747 33.993 1.00 47.91 168 SER A CA 1
ATOM 1340 C C . SER A 1 168 ? -14.239 9.455 34.100 1.00 47.91 168 SER A C 1
ATOM 1342 O O . SER A 1 168 ? -14.351 10.431 34.836 1.00 47.91 168 SER A O 1
ATOM 1344 N N . ARG A 1 169 ? -15.286 8.945 33.438 1.00 46.41 169 ARG A N 1
ATOM 1345 C CA . ARG A 1 169 ? -16.630 9.546 33.452 1.00 46.41 169 ARG A CA 1
ATOM 1346 C C . ARG A 1 169 ? -17.535 9.025 34.578 1.00 46.41 169 ARG A C 1
ATOM 1348 O O . ARG A 1 169 ? -18.585 9.601 34.829 1.00 46.41 169 ARG A O 1
ATOM 1355 N N . SER A 1 170 ? -17.123 7.977 35.297 1.00 47.16 170 SER A N 1
ATOM 1356 C CA . SER A 1 170 ? -17.908 7.371 36.385 1.00 47.16 170 SER A CA 1
ATOM 1357 C C . SER A 1 170 ? -17.572 7.900 37.790 1.00 47.16 170 SER A C 1
ATOM 1359 O O . SER A 1 170 ? -17.964 7.280 38.775 1.00 47.16 170 SER A O 1
ATOM 1361 N N . LYS A 1 171 ? -16.825 9.007 37.916 1.00 46.31 171 LYS A N 1
ATOM 1362 C CA . LYS A 1 171 ? -16.416 9.587 39.215 1.00 46.31 171 LYS A CA 1
ATOM 1363 C C . LYS A 1 171 ? -17.040 10.950 39.544 1.00 46.31 171 LYS A C 1
ATOM 1365 O O . LYS A 1 171 ? -16.535 11.654 40.411 1.00 46.31 171 LYS A O 1
ATOM 1370 N N . SER A 1 172 ? -18.158 11.311 38.920 1.00 48.16 172 SER A N 1
ATOM 1371 C CA . SER A 1 172 ? -18.925 12.502 39.309 1.00 48.16 172 SER A CA 1
ATOM 1372 C C . SER A 1 172 ? -20.429 12.228 39.301 1.00 48.16 172 SER A C 1
ATOM 1374 O O . SER A 1 172 ? -21.156 12.717 38.443 1.00 48.16 172 SER A O 1
ATOM 1376 N N . SER A 1 173 ? -20.906 11.406 40.232 1.00 46.41 173 SER A N 1
ATOM 1377 C CA . SER A 1 173 ? -22.316 11.428 40.631 1.00 46.41 173 SER A CA 1
ATOM 1378 C C . SER A 1 173 ? -22.476 10.730 41.977 1.00 46.41 173 SER A C 1
ATOM 1380 O O . SER A 1 173 ? -22.866 9.568 42.062 1.00 46.41 173 SER A O 1
ATOM 1382 N N . THR A 1 174 ? -22.155 11.456 43.044 1.00 41.97 174 THR A N 1
ATOM 1383 C CA . THR A 1 174 ? -22.725 11.160 44.355 1.00 41.97 174 THR A CA 1
ATOM 1384 C C . THR A 1 174 ? -23.004 12.471 45.078 1.00 41.97 174 THR A C 1
ATOM 1386 O O . THR A 1 174 ? -22.116 13.305 45.210 1.00 41.97 174 THR A O 1
ATOM 1389 N N . GLN A 1 175 ? -24.242 12.574 45.572 1.00 45.97 175 GLN A N 1
ATOM 1390 C CA . GLN A 1 175 ? -24.842 13.611 46.425 1.00 45.97 175 GLN A CA 1
ATOM 1391 C C . GLN A 1 175 ? -25.510 14.813 45.729 1.00 45.97 175 GLN A C 1
ATOM 1393 O O . GLN A 1 175 ? -24.918 15.874 45.567 1.00 45.97 175 GLN A O 1
ATOM 1398 N N . LYS A 1 176 ? -26.824 14.699 45.487 1.00 36.69 176 LYS A N 1
ATOM 1399 C CA . LYS A 1 176 ? -27.850 15.198 46.430 1.00 36.69 176 LYS A CA 1
ATOM 1400 C C . LYS A 1 176 ? -29.243 14.642 46.088 1.00 36.69 176 LYS A C 1
ATOM 1402 O O . LYS A 1 176 ? -29.649 14.636 44.932 1.00 36.69 176 LYS A O 1
ATOM 1407 N N . LEU A 1 177 ? -29.928 14.152 47.124 1.00 43.38 177 LEU A N 1
ATOM 1408 C CA . LEU A 1 177 ? -31.377 13.920 47.183 1.00 43.38 177 LEU A CA 1
ATOM 1409 C C . LEU A 1 177 ? -32.129 15.190 46.738 1.00 43.38 177 LEU A C 1
ATOM 1411 O O . LEU A 1 177 ? -31.766 16.263 47.208 1.00 43.38 177 LEU A O 1
ATOM 1415 N N . ASP A 1 178 ? -33.203 15.073 45.952 1.00 36.12 178 ASP A N 1
ATOM 1416 C CA . ASP A 1 178 ? -34.558 15.073 46.525 1.00 36.12 178 ASP A CA 1
ATOM 1417 C C . ASP A 1 178 ? -35.644 14.639 45.517 1.00 36.12 178 ASP A C 1
ATOM 1419 O O . ASP A 1 178 ? -35.461 14.666 44.302 1.00 36.12 178 ASP A O 1
ATOM 1423 N N . LYS A 1 179 ? -36.769 14.185 46.071 1.00 47.22 179 LYS A N 1
ATOM 1424 C CA . LYS A 1 179 ? -37.964 13.633 45.416 1.00 47.22 179 LYS A CA 1
ATOM 1425 C C . LYS A 1 179 ? -38.591 14.561 44.367 1.00 47.22 179 LYS A C 1
ATOM 1427 O O . LYS A 1 179 ? -38.877 15.713 44.668 1.00 47.22 179 LYS A O 1
ATOM 1432 N N . THR A 1 180 ? -39.059 13.991 43.254 1.00 35.56 180 THR A N 1
ATOM 1433 C CA . THR A 1 180 ? -40.477 14.098 42.847 1.00 35.56 180 THR A CA 1
ATOM 1434 C C . THR A 1 180 ? -40.842 13.083 41.764 1.00 35.56 180 THR A C 1
ATOM 1436 O O . THR A 1 180 ? -40.024 12.615 40.980 1.00 35.56 180 THR A O 1
ATOM 1439 N N . ARG A 1 181 ? -42.102 12.681 41.847 1.00 43.12 181 ARG A N 1
ATOM 1440 C CA . ARG A 1 181 ? -42.823 11.594 41.195 1.00 43.12 181 ARG A CA 1
ATOM 1441 C C . ARG A 1 181 ? -43.598 12.210 40.031 1.00 43.12 181 ARG A C 1
ATOM 1443 O O . ARG A 1 181 ? -44.301 13.170 40.301 1.00 43.12 181 ARG A O 1
ATOM 1450 N N . ASP A 1 182 ? -43.480 11.684 38.809 1.00 33.22 182 ASP A N 1
ATOM 1451 C CA . ASP A 1 182 ? -44.637 11.279 37.990 1.00 33.22 182 ASP A CA 1
ATOM 1452 C C . ASP A 1 182 ? -44.286 10.784 36.569 1.00 33.22 182 ASP A C 1
ATOM 1454 O O . ASP A 1 182 ? -43.441 11.323 35.866 1.00 33.22 182 ASP A O 1
ATOM 1458 N N . SER A 1 183 ? -44.979 9.692 36.224 1.00 36.25 183 SER A N 1
ATOM 1459 C CA . SER A 1 183 ? -45.493 9.232 34.921 1.00 36.25 183 SER A CA 1
ATOM 1460 C C . SER A 1 183 ? -44.693 9.361 33.609 1.00 36.25 183 SER A C 1
ATOM 1462 O O . SER A 1 183 ? -44.496 10.449 33.090 1.00 36.25 183 SER A O 1
ATOM 1464 N N . ARG A 1 184 ? -44.462 8.174 33.008 1.00 44.03 184 ARG A N 1
ATOM 1465 C CA . ARG A 1 184 ? -44.762 7.759 31.609 1.00 44.03 184 ARG A CA 1
ATOM 1466 C C . ARG A 1 184 ? -44.412 8.787 30.517 1.00 44.03 184 ARG A C 1
ATOM 1468 O O . ARG A 1 184 ? -45.093 9.781 30.366 1.00 44.03 184 ARG A O 1
ATOM 1475 N N . GLU A 1 185 ? -43.422 8.527 29.670 1.00 37.03 185 GLU A N 1
ATOM 1476 C CA . GLU A 1 185 ? -43.627 7.704 28.472 1.00 37.03 185 GLU A CA 1
ATOM 1477 C C . GLU A 1 185 ? -42.306 7.085 28.001 1.00 37.03 185 GLU A C 1
ATOM 1479 O O . GLU A 1 185 ? -41.267 7.734 27.928 1.00 37.03 185 GLU A O 1
ATOM 1484 N N . SER A 1 186 ? -42.353 5.791 27.702 1.00 36.88 186 SER A N 1
ATOM 1485 C CA . SER A 1 186 ? -41.211 5.005 27.250 1.00 36.88 186 SER A CA 1
ATOM 1486 C C . SER A 1 186 ? -41.197 4.960 25.728 1.00 36.88 186 SER A C 1
ATOM 1488 O O . SER A 1 186 ? -41.687 4.016 25.112 1.00 36.88 186 SER A O 1
ATOM 1490 N N . THR A 1 187 ? -40.585 5.957 25.097 1.00 36.97 187 THR A N 1
ATOM 1491 C CA . THR A 1 187 ? -40.070 5.787 23.739 1.00 36.97 187 THR A CA 1
ATOM 1492 C C . THR A 1 187 ? -38.827 4.915 23.830 1.00 36.97 187 THR A C 1
ATOM 1494 O O . THR A 1 187 ? -37.714 5.371 24.083 1.00 36.97 187 THR A O 1
ATOM 1497 N N . LYS A 1 188 ? -39.048 3.607 23.656 1.00 44.16 188 LYS A N 1
ATOM 1498 C CA . LYS A 1 188 ? -38.026 2.641 23.254 1.00 44.16 188 LYS A CA 1
ATOM 1499 C C . LYS A 1 188 ? -37.383 3.150 21.959 1.00 44.16 188 LYS A C 1
ATOM 1501 O O . LYS A 1 188 ? -37.806 2.779 20.869 1.00 44.16 188 LYS A O 1
ATOM 1506 N N . SER A 1 189 ? -36.359 3.993 22.061 1.00 34.97 189 SER A N 1
ATOM 1507 C CA . SER A 1 189 ? -35.347 4.058 21.019 1.00 34.97 189 SER A CA 1
ATOM 1508 C C . SER A 1 189 ? -34.561 2.767 21.152 1.00 34.97 189 SER A C 1
ATOM 1510 O O . SER A 1 189 ? -33.671 2.603 21.985 1.00 34.97 189 SER A O 1
ATOM 1512 N N . SER A 1 190 ? -35.011 1.789 20.377 1.00 36.09 190 SER A N 1
ATOM 1513 C CA . SER A 1 190 ? -34.273 0.589 20.055 1.00 36.09 190 SER A CA 1
ATOM 1514 C C . SER A 1 190 ? -32.904 1.034 19.553 1.00 36.09 190 SER A C 1
ATOM 1516 O O . SER A 1 190 ? -32.718 1.311 18.372 1.00 36.09 190 SER A O 1
ATOM 1518 N N . ILE A 1 191 ? -31.940 1.135 20.467 1.00 38.91 191 ILE A N 1
ATOM 1519 C CA . ILE A 1 191 ? -30.533 0.991 20.141 1.00 38.91 191 ILE A CA 1
ATOM 1520 C C . ILE A 1 191 ? -30.459 -0.448 19.655 1.00 38.91 191 ILE A C 1
ATOM 1522 O O . ILE A 1 191 ? -30.251 -1.380 20.429 1.00 38.91 191 ILE A O 1
ATOM 1526 N N . SER A 1 192 ? -30.741 -0.640 18.367 1.00 34.59 192 SER A N 1
ATOM 1527 C CA . SER A 1 192 ? -30.312 -1.819 17.653 1.00 34.59 192 SER A CA 1
ATOM 1528 C C . SER A 1 192 ? -28.796 -1.734 17.686 1.00 34.59 192 SER A C 1
ATOM 1530 O O . SER A 1 192 ? -28.163 -1.186 16.783 1.00 34.59 192 SER A O 1
ATOM 1532 N N . SER A 1 193 ? -28.206 -2.220 18.780 1.00 38.44 193 SER A N 1
ATOM 1533 C CA . SER A 1 193 ? -26.865 -2.750 18.727 1.00 38.44 193 SER A CA 1
ATOM 1534 C C . SER A 1 193 ? -26.974 -3.859 17.700 1.00 38.44 193 SER A C 1
ATOM 1536 O O . SER A 1 193 ? -27.408 -4.971 18.006 1.00 38.44 193 SER A O 1
ATOM 1538 N N . SER A 1 194 ? -26.684 -3.515 16.452 1.00 35.31 194 SER A N 1
ATOM 1539 C CA . SER A 1 194 ? -26.265 -4.472 15.462 1.00 35.31 194 SER A CA 1
ATOM 1540 C C . SER A 1 194 ? -25.034 -5.128 16.073 1.00 35.31 194 SER A C 1
ATOM 1542 O O . SER A 1 194 ? -23.906 -4.675 15.889 1.00 35.31 194 SER A O 1
ATOM 1544 N N . TYR A 1 195 ? -25.271 -6.170 16.867 1.00 38.81 195 TYR A N 1
ATOM 1545 C CA . TYR A 1 195 ? -24.408 -7.326 16.939 1.00 38.81 195 TYR A CA 1
ATOM 1546 C C . TYR A 1 195 ? -24.371 -7.849 15.503 1.00 38.81 195 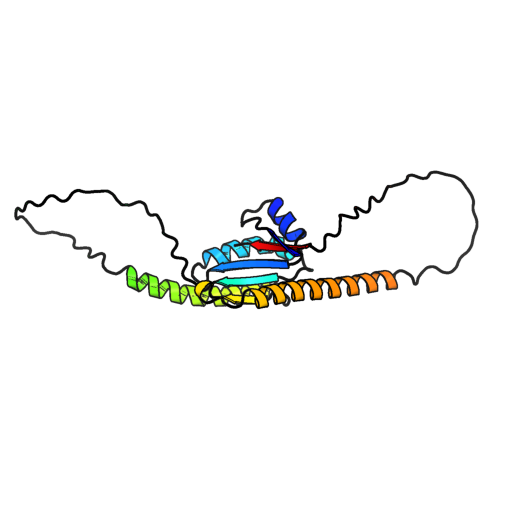TYR A C 1
ATOM 1548 O O . TYR A 1 195 ? -25.091 -8.762 15.126 1.00 38.81 195 TYR A O 1
ATOM 1556 N N . SER A 1 196 ? -23.618 -7.144 14.657 1.00 42.78 196 SER A N 1
ATOM 1557 C CA . SER A 1 196 ? -23.067 -7.717 13.453 1.00 42.78 196 SER A CA 1
ATOM 1558 C C . SER A 1 196 ? -22.299 -8.917 13.951 1.00 42.78 196 SER A C 1
ATOM 1560 O O . SER A 1 196 ? -21.399 -8.738 14.780 1.00 42.78 196 SER A O 1
ATOM 1562 N N . ASP A 1 197 ? -22.722 -10.098 13.518 1.00 37.56 197 ASP A N 1
ATOM 1563 C CA . ASP A 1 197 ? -21.979 -11.337 13.629 1.00 37.56 197 ASP A CA 1
ATOM 1564 C C . ASP A 1 197 ? -20.487 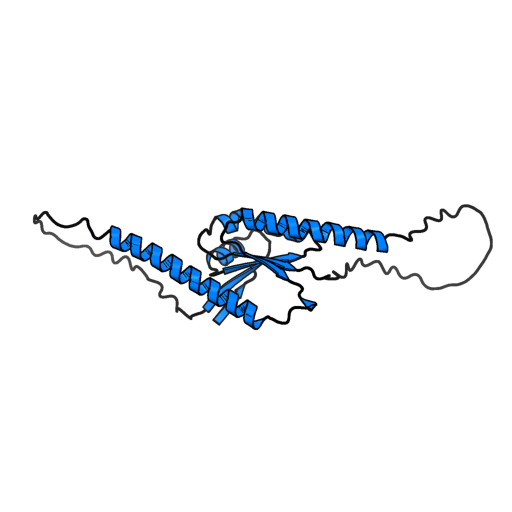-11.026 13.561 1.00 37.56 197 ASP A C 1
ATOM 1566 O O . ASP A 1 197 ? -19.948 -10.648 12.519 1.00 37.56 197 ASP A O 1
ATOM 1570 N N . ILE A 1 198 ? -19.831 -11.086 14.722 1.00 47.06 198 ILE A N 1
ATOM 1571 C CA . ILE A 1 198 ? -18.383 -10.971 14.820 1.00 47.06 198 ILE A CA 1
ATOM 1572 C C . ILE A 1 198 ? -17.869 -12.327 14.354 1.00 47.06 198 ILE A C 1
ATOM 1574 O O . ILE A 1 198 ? -17.373 -13.141 15.130 1.00 47.06 198 ILE A O 1
ATOM 1578 N N . GLU A 1 199 ? -18.014 -12.602 13.061 1.00 51.59 199 GLU A N 1
ATOM 1579 C CA . GLU A 1 199 ? -17.045 -13.454 12.413 1.00 51.59 199 GLU A CA 1
ATOM 1580 C C . GLU A 1 199 ? -15.694 -12.784 12.674 1.00 51.59 199 GLU A C 1
ATOM 1582 O O . GLU A 1 199 ? -15.522 -11.590 12.426 1.00 51.59 199 GLU A O 1
ATOM 1587 N N . ASN A 1 200 ? -14.744 -13.526 13.245 1.00 64.94 200 ASN A N 1
ATOM 1588 C CA . ASN A 1 200 ? -13.372 -13.075 13.503 1.00 64.94 200 ASN A CA 1
ATOM 1589 C C . ASN A 1 200 ? -12.597 -12.897 12.176 1.00 64.94 200 ASN A C 1
ATOM 1591 O O . ASN A 1 200 ? -11.549 -13.514 11.940 1.00 64.94 200 ASN A O 1
ATOM 1595 N N . LYS A 1 201 ? -13.169 -12.110 11.267 1.00 80.19 201 LYS A N 1
ATOM 1596 C CA . LYS A 1 201 ? -12.634 -11.729 9.974 1.00 80.19 201 LYS A CA 1
ATOM 1597 C C . LYS A 1 201 ? -12.020 -10.349 10.136 1.00 80.19 201 LYS A C 1
ATOM 1599 O O . LYS A 1 201 ? -12.696 -9.414 10.556 1.00 80.19 201 LYS A O 1
ATOM 1604 N N . SER A 1 202 ? -10.728 -10.258 9.860 1.00 86.75 202 SER A N 1
ATOM 1605 C CA . SER A 1 202 ? -10.030 -8.983 9.801 1.00 86.75 202 SER A CA 1
ATOM 1606 C C . SER A 1 202 ? -10.009 -8.503 8.361 1.00 86.75 202 SER A C 1
ATOM 1608 O O . SER A 1 202 ? -9.642 -9.265 7.465 1.00 86.75 202 SER A O 1
ATOM 1610 N N . LYS A 1 203 ? -10.427 -7.257 8.151 1.00 90.19 203 LYS A N 1
ATOM 1611 C CA . LYS A 1 203 ? -10.580 -6.670 6.817 1.00 90.19 203 LYS A CA 1
ATOM 1612 C C . LYS A 1 203 ? -9.311 -5.932 6.434 1.00 90.19 203 LYS A C 1
ATOM 1614 O O . LYS A 1 203 ? -8.875 -5.046 7.161 1.00 90.19 203 LYS A O 1
ATOM 1619 N N . VAL A 1 204 ? -8.723 -6.274 5.303 1.00 89.75 204 VAL A N 1
ATOM 1620 C CA . VAL A 1 204 ? -7.526 -5.626 4.775 1.00 89.75 204 VAL A CA 1
ATOM 1621 C C . VAL A 1 204 ? -7.916 -4.903 3.496 1.00 89.75 204 VAL A C 1
ATOM 1623 O O . VAL A 1 204 ? -8.413 -5.518 2.557 1.00 89.75 204 VAL A O 1
ATOM 1626 N N . CYS A 1 205 ? -7.714 -3.589 3.470 1.00 90.19 205 CYS A N 1
ATOM 1627 C CA . CYS A 1 205 ? -7.868 -2.805 2.250 1.00 90.19 205 CYS A CA 1
ATOM 1628 C C . CYS A 1 205 ? -6.550 -2.860 1.484 1.00 90.19 205 CYS A C 1
ATOM 1630 O O . CYS A 1 205 ? -5.524 -2.452 2.021 1.00 90.19 205 CYS A O 1
ATOM 1632 N N . THR A 1 206 ? -6.570 -3.355 0.258 1.00 90.25 206 THR A N 1
ATOM 1633 C CA . THR A 1 206 ? -5.422 -3.342 -0.655 1.00 90.25 206 THR A CA 1
ATOM 1634 C C . THR A 1 206 ? -5.704 -2.326 -1.739 1.00 90.25 206 THR A C 1
ATOM 1636 O O . THR A 1 206 ? -6.787 -2.363 -2.299 1.00 90.25 206 THR A O 1
ATOM 1639 N N . ILE A 1 207 ? -4.785 -1.409 -2.009 1.00 89.06 207 ILE A N 1
ATOM 1640 C CA . ILE A 1 207 ? -4.916 -0.456 -3.114 1.00 89.06 207 ILE A CA 1
ATOM 1641 C C . ILE A 1 207 ? -3.628 -0.541 -3.920 1.00 89.06 207 ILE A C 1
ATOM 1643 O O . ILE A 1 207 ? -2.556 -0.383 -3.335 1.00 89.06 207 ILE A O 1
ATOM 1647 N N . MET A 1 208 ? -3.751 -0.841 -5.211 1.00 85.31 208 MET A N 1
ATOM 1648 C CA . MET A 1 208 ? -2.650 -1.023 -6.161 1.00 85.31 208 MET A CA 1
ATOM 1649 C C . MET A 1 208 ? -2.769 -0.016 -7.305 1.00 85.31 208 MET A C 1
ATOM 1651 O O . MET A 1 208 ? -3.921 0.368 -7.626 1.00 85.31 208 MET A O 1
#

Foldseek 3Di:
DEDEDEPELDPDPSVLVLLVPALEEEEEDELLDLVSVVSVVVCLVSLVVPPQHFYEYEYADDDPPPPPPPVDPPDDDDDDDDDDDDDDPPPPPPPDPPVVSVVSSVVSSVVSLVVSVVVQVVSHPRYHYHYDHPVPDPPVPVVVVVVVVRSVVSVVVVVVVVVVVVVVVPPPDDDDDDDDDDDDDDPPPPPPPPPPPPPVYGYYYYYD

Radius of gyration: 28.96 Å; chains: 1; bounding box: 67×32×106 Å

Sequence (208 aa):
MLEFTDPGLSRTGGREMAIKRADLALLFYSALSLSSLHHLQTLKEDLEMKIHMPLRLVCDIDEVIEDEEDGGSTGISSVSEGYESDTDRDSRIRRHNSMEKFRKTNEEGGIAIEQGQKWANELGSECEFIVLSSSQFTDANTFLENIINSIHKYRKRNMRTFLKHLKSRSKSSTQKLDKTRDSRESTKSSISSSYSDIENKSKVCTIM

Organism: Dictyocaulus viviparus (NCBI:txid29172)